Protein AF-A0A2S4W0L3-F1 (afdb_monomer)

Solvent-accessible surface area (backbone atoms only — not comparable to full-atom values): 19034 Å² total; per-residue (Å²): 141,72,76,74,59,60,61,56,53,56,55,50,54,53,52,52,62,54,47,52,56,51,57,53,54,73,64,66,71,76,69,66,56,55,66,46,53,49,51,29,51,21,37,49,50,40,30,48,54,24,48,53,51,47,56,56,59,64,67,70,58,83,78,66,63,96,75,71,64,98,77,70,50,72,67,56,58,48,50,54,50,51,49,49,56,47,44,74,38,68,30,81,93,43,48,65,62,42,55,62,58,35,55,31,58,52,48,36,71,72,34,73,70,62,74,75,62,46,64,62,56,52,42,54,28,60,58,35,27,44,51,28,30,30,71,63,55,69,48,86,76,53,72,69,55,54,52,53,50,52,51,48,40,51,53,52,41,54,59,51,49,54,62,50,59,76,71,53,93,86,60,72,81,72,68,65,68,84,60,47,68,63,40,52,51,29,48,52,51,22,28,44,21,51,12,42,47,48,16,48,53,44,31,71,64,43,57,62,59,52,56,53,52,52,55,54,56,55,61,75,67,56,76,93,78,81,81,86,82,79,88,67,78,68,68,75,67,68,75,68,78,65,72,75,54,65,38,39,54,49,36,41,55,28,51,51,50,37,53,50,29,55,47,44,31,62,70,36,68,66,50,30,53,49,36,73,76,62,38,80,67,36,45,43,66,45,58,96,81,50,68,98,40,72,65,33,68,59,6,69,55,47,51,51,31,52,52,52,23,51,50,54,53,52,50,53,53,46,28,73,75,67,28,63,62,54,52,48,53,55,52,55,62,72,72,108

Nearest PDB structures (foldseek):
  6i1r-assembly1_B  TM=6.990E-01  e=3.755E-05  Zea mays
  7sss-assembly1_H  TM=2.701E-01  e=4.999E+00  Homo sapiens

Organism: NCBI:txid27350

Structure (mmCIF, N/CA/C/O backbone):
data_AF-A0A2S4W0L3-F1
#
_entry.id   AF-A0A2S4W0L3-F1
#
loop_
_atom_site.group_PDB
_atom_site.id
_atom_site.type_symbol
_atom_site.label_atom_id
_atom_site.label_alt_id
_atom_site.label_comp_id
_atom_site.label_asym_id
_atom_site.label_entity_id
_atom_site.label_seq_id
_atom_site.pdbx_PDB_ins_code
_atom_site.Cartn_x
_atom_site.Cartn_y
_atom_site.Cartn_z
_atom_site.occupancy
_atom_site.B_iso_or_equiv
_atom_site.auth_seq_id
_atom_site.auth_comp_id
_atom_site.auth_asym_id
_atom_site.auth_atom_id
_atom_site.pdbx_PDB_model_num
ATOM 1 N N . MET A 1 1 ? 25.870 -32.673 -60.581 1.00 46.91 1 MET A N 1
ATOM 2 C CA . MET A 1 1 ? 25.324 -32.610 -59.203 1.00 46.91 1 MET A CA 1
ATOM 3 C C . MET A 1 1 ? 25.638 -31.296 -58.453 1.00 46.91 1 MET A C 1
ATOM 5 O O . MET A 1 1 ? 25.494 -31.266 -57.242 1.00 46.91 1 MET A O 1
ATOM 9 N N . MET A 1 2 ? 25.989 -30.183 -59.128 1.00 42.44 2 MET A N 1
ATOM 10 C CA . MET A 1 2 ? 26.340 -28.903 -58.462 1.00 42.44 2 MET A CA 1
ATOM 11 C C . MET A 1 2 ? 25.467 -27.693 -58.851 1.00 42.44 2 MET A C 1
ATOM 13 O O . MET A 1 2 ? 25.635 -26.625 -58.274 1.00 42.44 2 MET A O 1
ATOM 17 N N . SER A 1 3 ? 24.485 -27.829 -59.752 1.00 39.56 3 SER A N 1
ATOM 18 C CA . SER A 1 3 ? 23.589 -26.713 -60.124 1.00 39.56 3 SER A CA 1
ATOM 19 C C . SER A 1 3 ? 22.322 -26.602 -59.261 1.00 39.56 3 SER A C 1
ATOM 21 O O . SER A 1 3 ? 21.715 -25.538 -59.206 1.00 39.56 3 SER A O 1
ATOM 23 N N . SER A 1 4 ? 21.940 -27.655 -58.527 1.00 42.34 4 SER A N 1
ATOM 24 C CA . SER A 1 4 ? 20.695 -27.668 -57.734 1.00 42.34 4 SER A CA 1
ATOM 25 C C . SER A 1 4 ? 20.841 -27.115 -56.306 1.00 42.34 4 SER A C 1
ATOM 27 O O . SER A 1 4 ? 19.836 -26.892 -55.633 1.00 42.34 4 SER A O 1
ATOM 29 N N . ILE A 1 5 ? 22.070 -26.881 -55.828 1.00 43.69 5 ILE A N 1
ATOM 30 C CA . ILE A 1 5 ? 22.343 -26.408 -54.454 1.00 43.69 5 ILE A CA 1
ATOM 31 C C . ILE A 1 5 ? 22.365 -24.867 -54.390 1.00 43.69 5 ILE A C 1
ATOM 33 O O . ILE A 1 5 ? 21.916 -24.273 -53.410 1.00 43.69 5 ILE A O 1
ATOM 37 N N . SER A 1 6 ? 22.782 -24.204 -55.474 1.00 42.97 6 SER A N 1
ATOM 38 C CA . SER A 1 6 ? 22.846 -22.737 -55.574 1.00 42.97 6 SER A CA 1
ATOM 39 C C . SER A 1 6 ? 21.463 -22.065 -55.497 1.00 42.97 6 SER A C 1
ATOM 41 O O . SER A 1 6 ? 21.300 -21.034 -54.840 1.00 42.97 6 SER A O 1
ATOM 43 N N . HIS A 1 7 ? 20.436 -22.678 -56.095 1.00 42.06 7 HIS A N 1
ATOM 44 C CA . HIS A 1 7 ? 19.090 -22.097 -56.137 1.00 42.06 7 HIS A CA 1
ATOM 45 C C . HIS A 1 7 ? 18.346 -22.192 -54.793 1.00 42.06 7 HIS A C 1
ATOM 47 O O . HIS A 1 7 ? 17.565 -21.302 -54.452 1.00 42.06 7 HIS A O 1
ATOM 53 N N . ARG A 1 8 ? 18.629 -23.230 -53.991 1.00 44.66 8 ARG A N 1
ATOM 54 C CA . ARG A 1 8 ? 18.014 -23.423 -52.666 1.00 44.66 8 ARG A CA 1
ATOM 55 C C . ARG A 1 8 ? 18.597 -22.473 -51.612 1.00 44.66 8 ARG A C 1
ATOM 57 O O . ARG A 1 8 ? 17.859 -21.975 -50.769 1.00 44.66 8 ARG A O 1
ATOM 64 N N . SER A 1 9 ? 19.889 -22.149 -51.718 1.00 45.19 9 SER A N 1
ATOM 65 C CA . SER A 1 9 ? 20.563 -21.170 -50.851 1.00 45.19 9 SER A CA 1
ATOM 66 C C . SER A 1 9 ? 20.076 -19.731 -51.092 1.00 45.19 9 SER A C 1
ATOM 68 O O . SER A 1 9 ? 19.786 -19.015 -50.135 1.00 45.19 9 SER A O 1
ATOM 70 N N . ARG A 1 10 ? 19.881 -19.316 -52.355 1.00 44.00 10 ARG A N 1
ATOM 71 C CA . ARG A 1 10 ? 19.352 -17.972 -52.672 1.00 44.00 10 ARG A CA 1
ATOM 72 C C . ARG A 1 10 ? 17.903 -17.765 -52.216 1.00 44.00 10 ARG A C 1
ATOM 74 O O . ARG A 1 10 ? 17.573 -16.674 -51.761 1.00 44.00 10 ARG A O 1
ATOM 81 N N . SER A 1 11 ? 17.061 -18.800 -52.279 1.00 46.03 11 SER A N 1
ATOM 82 C CA . SER A 1 11 ? 15.675 -18.735 -51.785 1.00 46.03 11 SER A CA 1
ATOM 83 C C . SER A 1 11 ? 15.585 -18.664 -50.256 1.00 46.03 11 SER A C 1
ATOM 85 O O . SER A 1 11 ? 14.699 -17.989 -49.738 1.00 46.03 11 SER A O 1
ATOM 87 N N . SER A 1 12 ? 16.496 -19.331 -49.538 1.00 47.94 12 SER A N 1
ATOM 88 C CA . SER A 1 12 ? 16.574 -19.283 -48.069 1.00 47.94 12 SER A CA 1
ATOM 89 C C . SER A 1 12 ? 16.970 -17.890 -47.577 1.00 47.94 12 SER A C 1
ATOM 91 O O . SER A 1 12 ? 16.325 -17.333 -46.692 1.00 47.94 12 SER A O 1
ATOM 93 N N . ASN A 1 13 ? 17.966 -17.277 -48.222 1.00 44.91 13 ASN A N 1
ATOM 94 C CA . ASN A 1 13 ? 18.461 -15.953 -47.841 1.00 44.91 13 ASN A CA 1
ATOM 95 C C . ASN A 1 13 ? 17.449 -14.833 -48.157 1.00 44.91 13 ASN A C 1
ATOM 97 O O . ASN A 1 13 ? 17.392 -13.835 -47.442 1.00 44.91 13 ASN A O 1
ATOM 101 N N . ALA A 1 14 ? 16.616 -14.999 -49.192 1.00 48.09 14 ALA A N 1
ATOM 102 C CA . ALA A 1 14 ? 15.543 -14.055 -49.519 1.00 48.09 14 ALA A CA 1
ATOM 103 C C . ALA A 1 14 ? 14.371 -14.118 -48.517 1.00 48.09 14 ALA A C 1
ATOM 105 O O . ALA A 1 14 ? 13.829 -13.079 -48.143 1.00 48.09 14 ALA A O 1
ATOM 106 N N . LEU A 1 15 ? 14.017 -15.315 -48.029 1.00 48.66 15 LEU A N 1
ATOM 107 C CA . LEU A 1 15 ? 13.004 -15.497 -46.981 1.00 48.66 15 LEU A CA 1
ATOM 108 C C . LEU A 1 15 ? 13.498 -15.019 -45.605 1.00 48.66 15 LEU A C 1
ATOM 110 O O . LEU A 1 15 ? 12.735 -14.381 -44.881 1.00 48.66 15 LEU A O 1
ATOM 114 N N . GLU A 1 16 ? 14.776 -15.228 -45.266 1.00 49.41 16 GLU A N 1
ATOM 115 C CA . GLU A 1 16 ? 15.387 -14.658 -44.053 1.00 49.41 16 GLU A CA 1
ATOM 116 C C . GLU A 1 16 ? 15.507 -13.126 -44.113 1.00 49.41 16 GLU A C 1
ATOM 118 O O . GLU A 1 16 ? 15.295 -12.448 -43.104 1.00 49.41 16 GLU A O 1
ATOM 123 N N . SER A 1 17 ? 15.781 -12.559 -45.294 1.00 48.84 17 SER A N 1
ATOM 124 C CA . SER A 1 17 ? 15.832 -11.105 -45.507 1.00 48.84 17 SER A CA 1
ATOM 125 C C . SER A 1 17 ? 14.464 -10.429 -45.374 1.00 48.84 17 SER A C 1
ATOM 127 O O . SER A 1 17 ? 14.417 -9.242 -45.055 1.00 48.84 17 SER A O 1
ATOM 129 N N . LEU A 1 18 ? 13.362 -11.153 -45.602 1.00 48.50 18 LEU A N 1
ATOM 130 C CA . LEU A 1 18 ? 11.994 -10.646 -45.441 1.00 48.50 18 LEU A CA 1
ATOM 131 C C . LEU A 1 18 ? 11.445 -10.887 -44.021 1.00 48.50 18 LEU A C 1
ATOM 133 O O . LEU A 1 18 ? 10.637 -10.104 -43.525 1.00 48.50 18 LEU A O 1
ATOM 137 N N . HIS A 1 19 ? 11.930 -11.919 -43.322 1.00 46.50 19 HIS A N 1
ATOM 138 C CA . HIS A 1 19 ? 11.546 -12.201 -41.934 1.00 46.50 19 HIS A CA 1
ATOM 139 C C . HIS A 1 19 ? 12.166 -11.233 -40.920 1.00 46.50 19 HIS A C 1
ATOM 141 O O . HIS A 1 19 ? 11.531 -10.906 -39.917 1.00 46.50 19 HIS A O 1
ATOM 147 N N . ARG A 1 20 ? 13.385 -10.736 -41.174 1.00 46.53 20 ARG A N 1
ATOM 148 C CA . ARG A 1 20 ? 14.039 -9.753 -40.295 1.00 46.53 20 ARG A CA 1
ATOM 149 C C . ARG A 1 20 ? 13.253 -8.441 -40.163 1.00 46.53 20 ARG A C 1
ATOM 151 O O . ARG A 1 20 ? 13.009 -8.055 -39.024 1.00 46.53 20 ARG A O 1
ATOM 158 N N . PRO A 1 21 ? 12.774 -7.780 -41.235 1.00 45.94 21 PRO A N 1
ATOM 159 C CA . PRO A 1 21 ? 11.953 -6.587 -41.078 1.00 45.94 21 PRO A CA 1
ATOM 160 C C . PRO A 1 21 ? 10.588 -6.903 -40.463 1.00 45.94 21 PRO A C 1
ATOM 162 O O . PRO A 1 21 ? 10.126 -6.101 -39.672 1.00 45.94 21 PRO A O 1
ATOM 165 N N . ILE A 1 22 ? 9.966 -8.062 -40.713 1.00 44.59 22 ILE A N 1
ATOM 166 C CA . ILE A 1 22 ? 8.661 -8.397 -40.107 1.00 44.59 22 ILE A CA 1
ATOM 167 C C . ILE A 1 22 ? 8.784 -8.643 -38.597 1.00 44.59 22 ILE A C 1
ATOM 169 O O . ILE A 1 22 ? 7.979 -8.115 -37.837 1.00 44.59 22 ILE A O 1
ATOM 173 N N . ILE A 1 23 ? 9.816 -9.352 -38.131 1.00 45.81 23 ILE A N 1
ATOM 174 C CA . ILE A 1 23 ? 10.066 -9.538 -36.690 1.00 45.81 23 ILE A CA 1
ATOM 175 C C . ILE A 1 23 ? 10.496 -8.214 -36.033 1.00 45.81 23 ILE A C 1
ATOM 177 O O . ILE A 1 23 ? 10.089 -7.919 -34.909 1.00 45.81 23 ILE A O 1
ATOM 181 N N . THR A 1 24 ? 11.256 -7.366 -36.733 1.00 43.16 24 THR A N 1
ATOM 182 C CA . THR A 1 24 ? 11.634 -6.032 -36.240 1.00 43.16 24 THR A CA 1
ATOM 183 C C . THR A 1 24 ? 10.457 -5.042 -36.247 1.00 43.16 24 THR A C 1
ATOM 185 O O . THR A 1 24 ? 10.355 -4.228 -35.333 1.00 43.16 24 THR A O 1
ATOM 188 N N . ILE A 1 25 ? 9.518 -5.148 -37.193 1.00 42.12 25 ILE A N 1
ATOM 189 C CA . ILE A 1 25 ? 8.294 -4.329 -37.277 1.00 42.12 25 ILE A CA 1
ATOM 190 C C . ILE A 1 25 ? 7.236 -4.821 -36.276 1.00 42.12 25 ILE A C 1
ATOM 192 O O . ILE A 1 25 ? 6.596 -3.998 -35.626 1.00 42.12 25 ILE A O 1
ATOM 196 N N . MET A 1 26 ? 7.116 -6.132 -36.037 1.00 39.22 26 MET A N 1
ATOM 197 C CA . MET A 1 26 ? 6.275 -6.694 -34.963 1.00 39.22 26 MET A CA 1
ATOM 198 C C . MET A 1 26 ? 6.786 -6.308 -33.564 1.00 39.22 26 MET A C 1
ATOM 200 O O . MET A 1 26 ? 6.007 -6.207 -32.620 1.00 39.22 26 MET A O 1
ATOM 204 N N . ARG A 1 27 ? 8.086 -6.014 -33.426 1.00 44.78 27 ARG A N 1
ATOM 205 C CA . ARG A 1 27 ? 8.685 -5.457 -32.201 1.00 44.78 27 ARG A CA 1
ATOM 206 C C . ARG A 1 27 ? 8.472 -3.940 -32.051 1.00 44.78 27 ARG A C 1
ATOM 208 O O . ARG A 1 27 ? 8.779 -3.388 -30.998 1.00 44.78 27 ARG A O 1
ATOM 215 N N . SER A 1 28 ? 7.942 -3.257 -33.070 1.00 46.59 28 SER A N 1
ATOM 216 C CA . SER A 1 28 ? 8.042 -1.797 -33.212 1.00 46.59 28 SER A CA 1
ATOM 217 C C . SER A 1 28 ? 6.909 -0.967 -32.592 1.00 46.59 28 SER A C 1
ATOM 219 O O . SER A 1 28 ? 6.914 0.246 -32.798 1.00 46.59 28 SER A O 1
ATOM 221 N N . ARG A 1 29 ? 5.947 -1.516 -31.835 1.00 47.38 29 ARG A N 1
ATOM 222 C CA . ARG A 1 29 ? 4.970 -0.665 -31.109 1.00 47.38 29 ARG A CA 1
ATOM 223 C C . ARG A 1 29 ? 4.208 -1.384 -29.995 1.00 47.38 29 ARG A C 1
ATOM 225 O O . ARG A 1 29 ? 2.999 -1.232 -29.868 1.00 47.38 29 ARG A O 1
ATOM 232 N N . SER A 1 30 ? 4.895 -2.161 -29.160 1.00 57.53 30 SER A N 1
ATOM 233 C CA . SER A 1 30 ? 4.271 -2.525 -27.886 1.00 57.53 30 SER A CA 1
ATOM 234 C C . SER A 1 30 ? 4.236 -1.269 -27.014 1.00 57.53 30 SER A C 1
ATOM 236 O O . SER A 1 30 ? 5.274 -0.722 -26.638 1.00 57.53 30 SER A O 1
ATOM 238 N N . ILE A 1 31 ? 3.036 -0.729 -26.827 1.00 66.38 31 ILE A N 1
ATOM 239 C CA . ILE A 1 31 ? 2.795 0.475 -26.041 1.00 66.38 31 ILE A CA 1
ATOM 240 C C . ILE A 1 31 ? 2.902 0.059 -24.572 1.00 66.38 31 ILE A C 1
ATOM 242 O O . ILE A 1 31 ? 1.947 -0.453 -23.995 1.00 66.38 31 ILE A O 1
ATOM 246 N N . TYR A 1 32 ? 4.085 0.219 -23.983 1.00 78.50 32 TYR A N 1
ATOM 247 C CA . TYR A 1 32 ? 4.301 -0.084 -22.571 1.00 78.50 32 TYR A CA 1
ATOM 248 C C . TYR A 1 32 ? 3.927 1.119 -21.706 1.00 78.50 32 TYR A C 1
ATOM 250 O O . TYR A 1 32 ? 4.221 2.264 -22.052 1.00 78.50 32 TYR A O 1
ATOM 258 N N . TYR A 1 33 ? 3.274 0.854 -20.577 1.00 84.81 33 TYR A N 1
ATOM 259 C CA . TYR A 1 33 ? 3.006 1.873 -19.569 1.00 84.81 33 TYR A CA 1
ATOM 260 C C . TYR A 1 33 ? 4.220 2.050 -18.654 1.00 84.81 33 TYR A C 1
ATOM 262 O O . TYR A 1 33 ? 5.024 1.134 -18.467 1.00 84.81 33 TYR A O 1
ATOM 270 N N . ASN A 1 34 ? 4.343 3.229 -18.048 1.00 86.25 34 ASN A N 1
ATOM 271 C CA . ASN A 1 34 ? 5.383 3.483 -17.059 1.00 86.25 34 ASN A CA 1
ATOM 272 C C . ASN A 1 34 ? 4.935 2.980 -15.667 1.00 86.25 34 ASN A C 1
ATOM 274 O O . ASN A 1 34 ? 3.961 3.514 -15.121 1.00 86.25 34 ASN A O 1
ATOM 278 N N . PRO A 1 35 ? 5.632 2.010 -15.045 1.00 85.31 35 PRO A N 1
ATOM 279 C CA . PRO A 1 35 ? 5.240 1.468 -13.744 1.00 85.31 35 PRO A CA 1
ATOM 280 C C . PRO A 1 35 ? 5.217 2.521 -12.626 1.00 85.31 35 PRO A C 1
ATOM 282 O O . PRO A 1 35 ? 4.318 2.479 -11.789 1.00 85.31 35 PRO A O 1
ATOM 285 N N . ALA A 1 36 ? 6.114 3.515 -12.636 1.00 86.31 36 ALA A N 1
ATOM 286 C CA . ALA A 1 36 ? 6.142 4.568 -11.614 1.00 86.31 36 ALA A CA 1
ATOM 287 C C . ALA A 1 36 ? 4.861 5.424 -11.629 1.00 86.31 36 ALA A C 1
ATOM 289 O O . ALA A 1 36 ? 4.291 5.729 -10.580 1.00 86.31 36 ALA A O 1
ATOM 290 N N . THR A 1 37 ? 4.348 5.743 -12.824 1.00 89.12 37 THR A N 1
ATOM 291 C CA . THR A 1 37 ? 3.076 6.473 -12.980 1.00 89.12 37 THR A CA 1
ATOM 292 C C . THR A 1 37 ? 1.875 5.646 -12.512 1.00 89.12 37 THR A C 1
ATOM 294 O O . THR A 1 37 ? 0.965 6.185 -11.883 1.00 89.12 37 THR A O 1
ATOM 297 N N . ALA A 1 38 ? 1.892 4.326 -12.735 1.00 89.44 38 ALA A N 1
ATOM 298 C CA . ALA A 1 38 ? 0.842 3.421 -12.265 1.00 89.44 38 ALA A CA 1
ATOM 299 C C . ALA A 1 38 ? 0.832 3.285 -10.731 1.00 89.44 38 ALA A C 1
ATOM 301 O O . ALA A 1 38 ? -0.241 3.260 -10.125 1.00 89.44 38 ALA A O 1
ATOM 302 N N . ILE A 1 39 ? 2.007 3.257 -10.090 1.00 90.00 39 ILE A N 1
ATOM 303 C CA . ILE A 1 39 ? 2.134 3.252 -8.623 1.00 90.00 39 ILE A CA 1
ATOM 304 C C . ILE A 1 39 ? 1.544 4.539 -8.041 1.00 90.00 39 ILE A C 1
ATOM 306 O O . ILE A 1 39 ? 0.699 4.470 -7.149 1.00 90.00 39 ILE A O 1
ATOM 310 N N . PHE A 1 40 ? 1.909 5.702 -8.590 1.00 92.25 40 PHE A N 1
ATOM 311 C CA . PHE A 1 40 ? 1.342 6.984 -8.165 1.00 92.25 40 PHE A CA 1
ATOM 312 C C . PHE A 1 40 ? -0.189 7.003 -8.285 1.00 92.25 40 PHE A C 1
ATOM 314 O O . PHE A 1 40 ? -0.883 7.372 -7.338 1.00 92.25 40 PHE A O 1
ATOM 321 N N . LEU A 1 41 ? -0.735 6.551 -9.420 1.00 92.88 41 LEU A N 1
ATOM 322 C CA . LEU A 1 41 ? -2.184 6.482 -9.629 1.00 92.88 41 LEU A CA 1
ATOM 323 C C . LEU A 1 41 ? -2.872 5.501 -8.674 1.00 92.88 41 LEU A C 1
ATOM 325 O O . LEU A 1 41 ? -3.979 5.773 -8.219 1.00 92.88 41 LEU A O 1
ATOM 329 N N . THR A 1 42 ? -2.213 4.398 -8.318 1.00 92.62 42 THR A N 1
ATOM 330 C CA . THR A 1 42 ? -2.723 3.451 -7.317 1.00 92.62 42 THR A CA 1
ATOM 331 C C . THR A 1 42 ? -2.823 4.101 -5.936 1.00 92.62 42 THR A C 1
ATOM 333 O O . THR A 1 42 ? -3.837 3.941 -5.248 1.00 92.62 42 THR A O 1
ATOM 336 N N . GLU A 1 43 ? -1.793 4.837 -5.513 1.00 92.88 43 GLU A N 1
ATOM 337 C CA . GLU A 1 43 ? -1.805 5.576 -4.245 1.00 92.88 43 GLU A CA 1
ATOM 338 C C . GLU A 1 43 ? -2.860 6.677 -4.240 1.00 92.88 43 GLU A C 1
ATOM 340 O O . GLU A 1 43 ? -3.611 6.808 -3.271 1.00 92.88 43 GLU A O 1
ATOM 345 N N . LEU A 1 44 ? -2.983 7.405 -5.350 1.00 94.50 44 LEU A N 1
ATOM 346 C CA . LEU A 1 44 ? -3.989 8.447 -5.521 1.00 94.50 44 LEU A CA 1
ATOM 347 C C . LEU A 1 44 ? -5.401 7.868 -5.437 1.00 94.50 44 LEU A C 1
ATOM 349 O O . LEU A 1 44 ? -6.260 8.415 -4.746 1.00 94.50 44 LEU A O 1
ATOM 353 N N . LEU A 1 45 ? -5.631 6.728 -6.087 1.00 94.81 45 LEU A N 1
ATOM 354 C CA . LEU A 1 45 ? -6.917 6.053 -6.065 1.00 94.81 45 LEU A CA 1
ATOM 355 C C . LEU A 1 45 ? -7.251 5.543 -4.655 1.00 94.81 45 LEU A C 1
ATOM 357 O O . LEU A 1 45 ? -8.354 5.790 -4.173 1.00 94.81 45 LEU A O 1
ATOM 361 N N . LYS A 1 46 ? -6.296 4.939 -3.933 1.00 93.44 46 LYS A N 1
ATOM 362 C CA . LYS A 1 46 ? -6.486 4.537 -2.523 1.00 93.44 46 LYS A CA 1
ATOM 363 C C . LYS A 1 46 ? -6.815 5.723 -1.618 1.00 93.44 46 LYS A C 1
ATOM 365 O O . LYS A 1 46 ? -7.726 5.617 -0.791 1.00 93.44 46 LYS A O 1
ATOM 370 N N . ALA A 1 47 ? -6.111 6.842 -1.789 1.00 92.12 47 ALA A N 1
ATOM 371 C CA . ALA A 1 47 ? -6.370 8.076 -1.056 1.00 92.12 47 ALA A CA 1
ATOM 372 C C . ALA A 1 47 ? -7.781 8.600 -1.346 1.00 92.12 47 ALA A C 1
ATOM 374 O O . ALA A 1 47 ? -8.521 8.914 -0.415 1.00 92.12 47 ALA A O 1
ATOM 375 N N . SER A 1 48 ? -8.176 8.621 -2.623 1.00 92.88 48 SER A N 1
ATOM 376 C CA . SER A 1 48 ? -9.500 9.081 -3.047 1.00 92.88 48 SER A CA 1
ATOM 377 C C . SER A 1 48 ? -10.620 8.215 -2.470 1.00 92.88 48 SER A C 1
ATOM 379 O O . SER A 1 48 ? -11.533 8.758 -1.861 1.00 92.88 48 SER A O 1
ATOM 381 N N . ILE A 1 49 ? -10.507 6.882 -2.541 1.00 93.06 49 ILE A N 1
ATOM 382 C CA . ILE A 1 49 ? -11.501 5.952 -1.987 1.00 93.06 49 ILE A CA 1
ATOM 383 C C . ILE A 1 49 ? -11.600 6.128 -0.469 1.00 93.06 49 ILE A C 1
ATOM 385 O O . ILE A 1 49 ? -12.697 6.220 0.077 1.00 93.06 49 ILE A O 1
ATOM 389 N N . SER A 1 50 ? -10.460 6.238 0.218 1.00 91.06 50 SER A N 1
ATOM 390 C CA . SER A 1 50 ? -10.437 6.440 1.673 1.00 91.06 50 SER A CA 1
ATOM 391 C C . SER A 1 50 ? -11.084 7.763 2.067 1.00 91.06 50 SER A C 1
ATOM 393 O O . SER A 1 50 ? -11.866 7.818 3.012 1.00 91.06 50 SER A O 1
ATOM 395 N N . PHE A 1 51 ? -10.804 8.825 1.315 1.00 89.44 51 PHE A N 1
ATOM 396 C CA . PHE A 1 51 ? -11.412 10.128 1.531 1.00 89.44 51 PHE A CA 1
ATOM 397 C C . PHE A 1 51 ? -12.916 10.120 1.238 1.00 89.44 51 PHE A C 1
ATOM 399 O O . PHE A 1 51 ? -13.690 10.647 2.031 1.00 89.44 51 PHE A O 1
ATOM 406 N N . SER A 1 52 ? -13.360 9.467 0.161 1.00 88.69 52 SER A N 1
ATOM 407 C CA . SER A 1 52 ? -14.782 9.294 -0.146 1.00 88.69 52 SER A CA 1
ATOM 408 C C . SER A 1 52 ? -15.523 8.579 0.981 1.00 88.69 52 SER A C 1
ATOM 410 O O . SER A 1 52 ? -16.596 9.027 1.379 1.00 88.69 52 SER A O 1
ATOM 412 N N . ILE A 1 53 ? -14.941 7.520 1.551 1.00 88.12 53 ILE A N 1
ATOM 413 C CA . ILE A 1 53 ? -15.557 6.801 2.673 1.00 88.12 53 ILE A CA 1
ATOM 414 C C . ILE A 1 53 ? -15.620 7.685 3.925 1.00 88.12 53 ILE A C 1
ATOM 416 O O . ILE A 1 53 ? -16.644 7.689 4.605 1.00 88.12 53 ILE A O 1
ATOM 420 N N . LEU A 1 54 ? -14.593 8.498 4.196 1.00 83.31 54 LEU A N 1
ATOM 421 C CA . LEU A 1 54 ? -14.643 9.488 5.280 1.00 83.31 54 LEU A CA 1
ATOM 422 C C . LEU A 1 54 ? -15.766 10.506 5.089 1.00 83.31 54 LEU A C 1
ATOM 424 O O . LEU A 1 54 ? -16.464 10.832 6.048 1.00 83.31 54 LEU A O 1
ATOM 428 N N . LEU A 1 55 ? -15.965 10.994 3.862 1.00 81.75 55 LEU A N 1
ATOM 429 C CA . LEU A 1 55 ? -17.043 11.935 3.567 1.00 81.75 55 LEU A CA 1
ATOM 430 C C . LEU A 1 55 ? -18.417 11.304 3.792 1.00 81.75 55 LEU A C 1
ATOM 432 O O . LEU A 1 55 ? -19.279 11.950 4.388 1.00 81.75 55 LEU A O 1
ATOM 436 N N . ILE A 1 56 ? -18.601 10.046 3.385 1.00 83.88 56 ILE A N 1
ATOM 437 C CA . ILE A 1 56 ? -19.838 9.295 3.632 1.00 83.88 56 ILE A CA 1
ATOM 438 C C . ILE A 1 56 ? -20.056 9.122 5.142 1.00 83.88 56 ILE A C 1
ATOM 440 O O . ILE A 1 56 ? -21.115 9.479 5.645 1.00 83.88 56 ILE A O 1
ATOM 444 N N . GLN A 1 57 ? -19.037 8.690 5.890 1.00 81.19 57 GLN A N 1
ATOM 445 C CA . GLN A 1 57 ? -19.130 8.491 7.344 1.00 81.19 57 GLN A CA 1
ATOM 446 C C . GLN A 1 57 ? -19.376 9.792 8.119 1.00 81.19 57 GLN A C 1
ATOM 448 O O . GLN A 1 57 ? -20.068 9.793 9.133 1.00 81.19 57 GLN A O 1
ATOM 453 N N . SER A 1 58 ? -18.845 10.919 7.640 1.00 69.00 58 SER A N 1
ATOM 454 C CA . SER A 1 58 ? -19.109 12.233 8.237 1.00 69.00 58 SER A CA 1
ATOM 455 C C . SER A 1 58 ? -20.554 12.711 8.039 1.00 69.00 58 SER A C 1
ATOM 457 O O . SER A 1 58 ? -20.991 13.628 8.732 1.00 69.00 58 SER A O 1
ATOM 459 N N . SER A 1 59 ? -21.302 12.100 7.110 1.00 64.81 59 SER A N 1
ATOM 460 C CA . SER A 1 59 ? -22.712 12.413 6.866 1.00 64.81 59 SER A CA 1
ATOM 461 C C . SER A 1 59 ? -23.646 11.834 7.932 1.00 64.81 59 SER A C 1
ATOM 463 O O . SER A 1 59 ? -24.735 12.375 8.110 1.00 64.81 59 SER A O 1
ATOM 465 N N . ASP A 1 60 ? -23.224 10.785 8.642 1.00 53.53 60 ASP A N 1
ATOM 466 C CA . ASP A 1 60 ? -24.065 10.051 9.595 1.00 53.53 60 ASP A CA 1
ATOM 467 C C . ASP A 1 60 ? -23.982 10.582 11.032 1.00 53.53 60 ASP A C 1
ATOM 469 O O . ASP A 1 60 ? -24.693 10.081 11.902 1.00 53.53 60 ASP A O 1
ATOM 473 N N . HIS A 1 61 ? -23.146 11.590 11.329 1.00 48.12 61 HIS A N 1
ATOM 474 C CA . HIS A 1 61 ? -23.105 12.133 12.687 1.00 48.12 61 HIS A CA 1
ATOM 475 C C . HIS A 1 61 ? -24.348 13.011 12.952 1.00 48.12 61 HIS A C 1
ATOM 477 O O . HIS A 1 61 ? -24.451 14.091 12.366 1.00 48.12 61 HIS A O 1
ATOM 483 N N . PRO A 1 62 ? -25.284 12.617 13.845 1.00 45.25 62 PRO A N 1
ATOM 484 C CA . PRO A 1 62 ? -26.599 13.262 13.978 1.00 45.25 62 PRO A CA 1
ATOM 485 C C . PRO A 1 62 ? -26.579 14.655 14.625 1.00 45.25 62 PRO A C 1
ATOM 487 O O . PRO A 1 62 ? -27.634 15.221 14.898 1.00 45.25 62 PRO A O 1
ATOM 490 N N . GLN A 1 63 ? -25.407 15.240 14.886 1.00 44.47 63 GLN A N 1
ATOM 491 C CA . GLN A 1 63 ? -25.283 16.576 15.477 1.00 44.47 63 GLN A CA 1
ATOM 492 C C . GLN A 1 63 ? -25.379 17.699 14.434 1.00 44.47 63 GLN A C 1
ATOM 494 O O . GLN A 1 63 ? -24.701 18.722 14.528 1.00 44.47 63 GLN A O 1
ATOM 499 N N . SER A 1 64 ? -26.261 17.562 13.443 1.00 45.22 64 SER A N 1
ATOM 500 C CA . SER A 1 64 ? -26.804 18.755 12.801 1.00 45.22 64 SER A CA 1
ATOM 501 C C . SER A 1 64 ? -27.700 19.448 13.823 1.00 45.22 64 SER A C 1
ATOM 503 O O . SER A 1 64 ? -28.857 19.069 14.002 1.00 45.22 64 SER A O 1
ATOM 505 N N . SER A 1 65 ? -27.147 20.446 14.514 1.00 43.59 65 SER A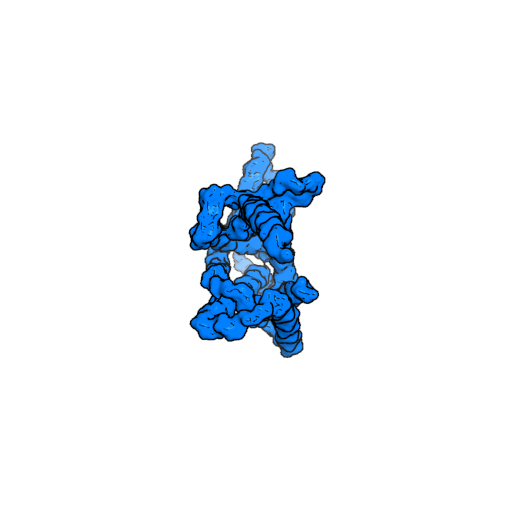 N 1
ATOM 506 C CA . SER A 1 65 ? -27.924 21.413 15.281 1.00 43.59 65 SER A CA 1
ATOM 507 C C . SER A 1 65 ? -29.153 21.841 14.458 1.00 43.59 65 SER A C 1
ATOM 509 O O . SER A 1 65 ? -28.982 22.212 13.292 1.00 43.59 65 SER A O 1
ATOM 511 N N . PRO A 1 66 ? -30.375 21.834 15.023 1.00 48.75 66 PRO A N 1
ATOM 512 C CA . PRO A 1 66 ? -31.610 22.204 14.315 1.00 48.75 66 PRO A CA 1
ATOM 513 C C . PRO A 1 66 ? -31.677 23.662 13.816 1.00 48.75 66 PRO A C 1
ATOM 515 O O . PRO A 1 66 ? -32.721 24.109 13.357 1.00 48.75 66 PRO A O 1
ATOM 518 N N . SER A 1 67 ? -30.594 24.431 13.926 1.00 47.06 67 SER A N 1
ATOM 519 C CA . SER A 1 67 ? -30.551 25.884 13.750 1.00 47.06 67 SER A CA 1
ATOM 520 C C . SER A 1 67 ? -29.727 26.357 12.546 1.00 47.06 67 SER A C 1
ATOM 522 O O . SER A 1 67 ? -29.479 27.554 12.413 1.00 47.06 67 SER A O 1
ATOM 524 N N . ALA A 1 68 ? -29.306 25.465 11.639 1.00 56.41 68 ALA A N 1
ATOM 525 C CA . ALA A 1 68 ? -28.637 25.898 10.412 1.00 56.41 68 ALA A CA 1
ATOM 526 C C . ALA A 1 68 ? -29.620 26.703 9.530 1.00 56.41 68 ALA A C 1
ATOM 528 O O . ALA A 1 68 ? -30.645 26.153 9.119 1.00 56.41 68 ALA A O 1
ATOM 529 N N . PRO A 1 69 ? -29.333 27.981 9.212 1.00 57.53 69 PRO A N 1
ATOM 530 C CA . PRO A 1 69 ? -30.269 28.847 8.509 1.00 57.53 69 PRO A CA 1
ATOM 531 C C . PRO A 1 69 ? -30.659 28.255 7.150 1.00 57.53 69 PRO A C 1
ATOM 533 O O . PRO A 1 69 ? -29.819 27.727 6.406 1.00 57.53 69 PRO A O 1
ATOM 536 N N . LEU A 1 70 ? -31.955 28.379 6.845 1.00 56.06 70 LEU A N 1
ATOM 537 C CA . LEU A 1 70 ? -32.699 27.773 5.731 1.00 56.06 70 LEU A CA 1
ATOM 538 C C . LEU A 1 70 ? -32.156 28.124 4.322 1.00 56.06 70 LEU A C 1
ATOM 540 O O . LEU A 1 70 ? -32.653 27.602 3.333 1.00 56.06 70 LEU A O 1
ATOM 544 N N . GLY A 1 71 ? -31.119 28.967 4.218 1.00 58.69 71 GLY A N 1
ATOM 545 C CA . GLY A 1 71 ? -30.499 29.418 2.963 1.00 58.69 71 GLY A CA 1
ATOM 546 C C . GLY A 1 71 ? -29.043 28.989 2.734 1.00 58.69 71 GLY A C 1
ATOM 547 O O . GLY A 1 71 ? -28.405 29.482 1.808 1.00 58.69 71 GLY A O 1
ATOM 548 N N . THR A 1 72 ? -28.467 28.108 3.560 1.00 60.34 72 THR A N 1
ATOM 549 C CA . THR A 1 72 ? -27.075 27.658 3.347 1.00 60.34 72 THR A CA 1
ATOM 550 C C . THR A 1 72 ? -26.965 26.765 2.110 1.00 60.34 72 THR A C 1
ATOM 552 O O . THR A 1 72 ? -27.460 25.638 2.101 1.00 60.34 72 THR A O 1
ATOM 555 N N . LEU A 1 73 ? -26.293 27.275 1.069 1.00 69.75 73 LEU A N 1
ATOM 556 C CA . LEU A 1 73 ? -26.083 26.587 -0.205 1.00 69.75 73 LEU A CA 1
ATOM 557 C C . LEU A 1 73 ? -25.498 25.175 0.010 1.00 69.75 73 LEU A C 1
ATOM 559 O O . LEU A 1 73 ? -24.599 25.003 0.843 1.00 69.75 73 LEU A O 1
ATOM 563 N N . PRO A 1 74 ? -25.930 24.166 -0.770 1.00 71.56 74 PRO A N 1
ATOM 564 C CA . PRO A 1 74 ? -25.426 22.794 -0.657 1.00 71.56 74 PRO A CA 1
ATOM 565 C C . PRO A 1 74 ? -23.896 22.716 -0.798 1.00 71.56 74 PRO A C 1
ATOM 567 O O . PRO A 1 74 ? -23.247 21.939 -0.097 1.00 71.56 74 PRO A O 1
ATOM 570 N N . LEU A 1 75 ? -23.303 23.593 -1.617 1.00 72.75 75 LEU A N 1
ATOM 571 C CA . LEU A 1 75 ? -21.852 23.717 -1.783 1.00 72.75 75 LEU A CA 1
ATOM 572 C C . LEU A 1 75 ? -21.134 24.197 -0.516 1.00 72.75 75 LEU A C 1
ATOM 574 O O . LEU A 1 75 ? -20.030 23.741 -0.227 1.00 72.75 75 LEU A O 1
ATOM 578 N N . GLN A 1 76 ? -21.754 25.080 0.269 1.00 74.69 76 GLN A N 1
ATOM 579 C CA . GLN A 1 76 ? -21.159 25.573 1.508 1.00 74.69 76 GLN A CA 1
ATOM 580 C C . GLN A 1 76 ? -21.136 24.469 2.566 1.00 74.69 76 GLN A C 1
ATOM 582 O O . GLN A 1 76 ? -20.095 24.243 3.174 1.00 74.69 76 GLN A O 1
ATOM 587 N N . ARG A 1 77 ? -22.232 23.708 2.704 1.00 67.62 77 ARG A N 1
ATOM 588 C CA . ARG A 1 77 ? -22.289 22.532 3.592 1.00 67.62 77 ARG A CA 1
ATOM 589 C C . ARG A 1 77 ? -21.273 21.466 3.184 1.00 67.62 77 ARG A C 1
ATOM 591 O O . ARG A 1 77 ? -20.592 20.910 4.041 1.00 67.62 77 ARG A O 1
ATOM 598 N N . PHE A 1 78 ? -21.133 21.211 1.883 1.00 72.50 78 PHE A N 1
ATOM 599 C CA . PHE A 1 78 ? -20.126 20.291 1.359 1.00 72.50 78 PHE A CA 1
ATOM 600 C C . PHE A 1 78 ? -18.695 20.772 1.642 1.00 72.50 78 PHE A C 1
ATOM 602 O O . PHE A 1 78 ? -17.877 19.994 2.120 1.00 72.50 78 PHE A O 1
ATOM 609 N N . SER A 1 79 ? -18.405 22.061 1.447 1.00 75.56 79 SER A N 1
ATOM 610 C CA . SER A 1 79 ? -17.097 22.658 1.749 1.00 75.56 79 SER A CA 1
ATOM 611 C C . SER A 1 79 ? -16.736 22.558 3.235 1.00 75.56 79 SER A C 1
ATOM 613 O O . SER A 1 79 ? -15.617 22.179 3.582 1.00 75.56 79 SER A O 1
ATOM 615 N N . THR A 1 80 ? -17.691 22.806 4.140 1.00 69.50 80 THR A N 1
ATOM 616 C CA . THR A 1 80 ? -17.454 22.643 5.582 1.00 69.50 80 THR A CA 1
ATOM 617 C C . THR A 1 80 ? -17.188 21.178 5.948 1.00 69.50 80 THR A C 1
ATOM 619 O O . THR A 1 80 ? -16.285 20.909 6.738 1.00 69.50 80 THR A O 1
ATOM 622 N N . ARG A 1 81 ? -17.899 20.224 5.327 1.00 69.69 81 ARG A N 1
ATOM 623 C CA . ARG A 1 81 ? -17.684 18.773 5.514 1.00 69.69 81 ARG A CA 1
ATOM 624 C C . ARG A 1 81 ? -16.334 18.299 4.984 1.00 69.69 81 ARG A C 1
ATOM 626 O O . ARG A 1 81 ? -15.636 17.555 5.674 1.00 69.69 81 ARG A O 1
ATOM 633 N N . LEU A 1 82 ? -15.951 18.759 3.793 1.00 75.88 82 LEU A N 1
ATOM 634 C CA . LEU A 1 82 ? -14.636 18.516 3.201 1.00 75.88 82 LEU A CA 1
ATOM 635 C C . LEU A 1 82 ? -13.536 19.016 4.129 1.00 75.88 82 LEU A C 1
ATOM 637 O O . LEU A 1 82 ? -12.628 18.266 4.476 1.00 75.88 82 LEU A O 1
ATOM 641 N N . ARG A 1 83 ? -13.649 20.274 4.568 1.00 74.62 83 ARG A N 1
ATOM 642 C CA . ARG A 1 83 ? -12.671 20.912 5.445 1.00 74.62 83 ARG A CA 1
ATOM 643 C C . ARG A 1 83 ? -12.573 20.184 6.782 1.00 74.62 83 ARG A C 1
ATOM 645 O O . ARG A 1 83 ? -11.467 19.907 7.224 1.00 74.62 83 ARG A O 1
ATOM 652 N N . HIS A 1 84 ? -13.696 19.821 7.395 1.00 72.25 84 HIS A N 1
ATOM 653 C CA . HIS A 1 84 ? -13.700 19.083 8.657 1.00 72.25 84 HIS A CA 1
ATOM 654 C C . HIS A 1 84 ? -13.066 17.690 8.514 1.00 72.25 84 HIS A C 1
ATOM 656 O O . HIS A 1 84 ? -12.181 17.339 9.289 1.00 72.25 84 HIS A O 1
ATOM 662 N N . SER A 1 85 ? -13.441 16.925 7.484 1.00 70.12 85 SER A N 1
ATOM 663 C CA . SER A 1 85 ? -12.887 15.586 7.228 1.00 70.12 85 SER A CA 1
ATOM 664 C C . SER A 1 85 ? -11.388 15.647 6.929 1.00 70.12 85 SER A C 1
ATOM 666 O O . SER A 1 85 ? -10.607 14.879 7.489 1.00 70.12 85 SER A O 1
ATOM 668 N N . PHE A 1 86 ? -10.966 16.622 6.124 1.00 75.75 86 PHE A N 1
ATOM 669 C CA . PHE A 1 86 ? -9.563 16.850 5.806 1.00 75.75 86 PHE A CA 1
ATOM 670 C C . PHE A 1 86 ? -8.757 17.284 7.036 1.00 75.75 86 PHE A C 1
ATOM 672 O O . PHE A 1 86 ? -7.730 16.679 7.312 1.00 75.75 86 PHE A O 1
ATOM 679 N N . LEU A 1 87 ? -9.223 18.259 7.829 1.00 71.69 87 LEU A N 1
ATOM 680 C CA . LEU A 1 87 ? -8.522 18.672 9.055 1.00 71.69 87 LEU A CA 1
ATOM 681 C C . LEU A 1 87 ? -8.519 17.583 10.133 1.00 71.69 87 LEU A C 1
ATOM 683 O O . LEU A 1 87 ? -7.558 17.490 10.890 1.00 71.69 87 LEU A O 1
ATOM 687 N N . SER A 1 88 ? -9.553 16.743 10.201 1.00 67.75 88 SER A N 1
ATOM 688 C CA . SER A 1 88 ? -9.585 15.619 11.145 1.00 67.75 88 SER A CA 1
ATOM 689 C C . SER A 1 88 ? -8.539 14.546 10.814 1.00 67.75 88 SER A C 1
ATOM 691 O O . SER A 1 88 ? -8.014 13.894 11.718 1.00 67.75 88 SER A O 1
ATOM 693 N N . ALA A 1 89 ? -8.202 14.392 9.528 1.00 69.69 89 ALA A N 1
ATOM 694 C CA . ALA A 1 89 ? -7.236 13.413 9.043 1.00 69.69 89 ALA A CA 1
ATOM 695 C C . ALA A 1 89 ? -5.817 13.988 8.866 1.00 69.69 89 ALA A C 1
ATOM 697 O O . ALA A 1 89 ? -4.854 13.286 9.134 1.00 69.69 89 ALA A O 1
ATOM 698 N N . LEU A 1 90 ? -5.655 15.240 8.443 1.00 75.06 90 LEU A N 1
ATOM 699 C CA . LEU A 1 90 ? -4.362 15.890 8.167 1.00 75.06 90 LEU A CA 1
ATOM 700 C C . LEU A 1 90 ? -4.030 17.033 9.137 1.00 75.06 90 LEU A C 1
ATOM 702 O O . LEU A 1 90 ? -3.183 17.878 8.852 1.00 75.06 90 LEU A O 1
ATOM 706 N N . GLY A 1 91 ? -4.711 17.096 10.277 1.00 71.44 91 GLY A N 1
ATOM 707 C CA . GLY A 1 91 ? -4.494 18.150 11.257 1.00 71.44 91 GLY A CA 1
ATOM 708 C C . GLY A 1 91 ? -3.049 18.203 11.780 1.00 71.44 91 GLY A C 1
ATOM 709 O O . GLY A 1 91 ? -2.320 17.208 11.729 1.00 71.44 91 GLY A O 1
ATOM 710 N N . PRO A 1 92 ? -2.635 19.347 12.355 1.00 69.00 92 PRO A N 1
ATOM 711 C CA . PRO A 1 92 ? -1.275 19.558 12.867 1.00 69.00 92 PRO A CA 1
ATOM 712 C C . PRO A 1 92 ? -0.842 18.498 13.895 1.00 69.00 92 PRO A C 1
ATOM 714 O O . PRO A 1 92 ? 0.327 18.127 13.956 1.00 69.00 92 PRO A O 1
ATOM 717 N N . ASN A 1 93 ? -1.796 17.925 14.631 1.00 66.62 93 ASN A N 1
ATOM 718 C CA . ASN A 1 93 ? -1.555 16.887 15.636 1.00 66.62 93 ASN A CA 1
ATOM 719 C C . ASN A 1 93 ? -1.070 15.548 15.041 1.00 66.62 93 ASN A C 1
ATOM 721 O O . ASN A 1 93 ? -0.577 14.693 15.775 1.00 66.62 93 ASN A O 1
ATOM 725 N N . HIS A 1 94 ? -1.211 15.336 13.727 1.00 69.00 94 HIS A N 1
ATOM 726 C CA . HIS A 1 94 ? -0.816 14.099 13.039 1.00 69.00 94 HIS A CA 1
ATOM 727 C C . HIS A 1 94 ? 0.451 14.245 12.196 1.00 69.00 94 HIS A C 1
ATOM 729 O O . HIS A 1 94 ? 0.923 13.256 11.642 1.00 69.00 94 HIS A O 1
ATOM 735 N N . VAL A 1 95 ? 1.036 15.442 12.120 1.00 70.75 95 VAL A N 1
ATOM 736 C CA . VAL A 1 95 ? 2.212 15.719 11.280 1.00 70.75 95 VAL A CA 1
ATOM 737 C C . VAL A 1 95 ? 3.414 14.874 11.699 1.00 70.75 95 VAL A C 1
ATOM 739 O O . VAL A 1 95 ? 4.051 14.262 10.846 1.00 70.75 95 VAL A O 1
ATOM 742 N N . HIS A 1 96 ? 3.674 14.747 13.003 1.00 71.19 96 HIS A N 1
ATOM 743 C CA . HIS A 1 96 ? 4.755 13.891 13.507 1.00 71.19 96 HIS A CA 1
ATOM 744 C C . HIS A 1 96 ? 4.584 12.427 13.081 1.00 71.19 96 HIS A C 1
ATOM 746 O O . HIS A 1 96 ? 5.531 11.803 12.617 1.00 71.19 96 HIS A O 1
ATOM 752 N N . GLN A 1 97 ? 3.354 11.911 13.134 1.00 70.31 97 GLN A N 1
ATOM 753 C CA . GLN A 1 97 ? 3.027 10.548 12.706 1.00 70.31 97 GLN A CA 1
ATOM 754 C C . GLN A 1 97 ? 3.263 10.344 11.203 1.00 70.31 97 GLN A C 1
ATOM 756 O O . GLN A 1 97 ? 3.790 9.316 10.791 1.00 70.31 97 GLN A O 1
ATOM 761 N N . ILE A 1 98 ? 2.912 11.334 10.382 1.00 71.19 98 ILE A N 1
ATOM 762 C CA . ILE A 1 98 ? 3.131 11.290 8.931 1.00 71.19 98 ILE A CA 1
ATOM 763 C C . ILE A 1 98 ? 4.632 11.312 8.601 1.00 71.19 98 ILE A C 1
ATOM 765 O O . ILE A 1 98 ? 5.082 10.566 7.733 1.00 71.19 98 ILE A O 1
ATOM 769 N N . ILE A 1 99 ? 5.413 12.132 9.308 1.00 73.50 99 ILE A N 1
ATOM 770 C CA . ILE A 1 99 ? 6.867 12.232 9.115 1.00 73.50 99 ILE A CA 1
ATOM 771 C C . ILE A 1 99 ? 7.566 10.931 9.526 1.00 73.50 99 ILE A C 1
ATOM 773 O O . ILE A 1 99 ? 8.435 10.449 8.802 1.00 73.50 99 ILE A O 1
ATOM 777 N N . GLU A 1 100 ? 7.161 10.315 10.636 1.00 69.75 100 GLU A N 1
ATOM 778 C CA . GLU A 1 100 ? 7.713 9.026 11.067 1.00 69.75 100 GLU A CA 1
ATOM 779 C C . GLU A 1 100 ? 7.469 7.909 10.037 1.00 69.75 100 GLU A C 1
ATOM 781 O O . GLU A 1 100 ? 8.338 7.062 9.830 1.00 69.75 100 GLU A O 1
ATOM 786 N N . MET A 1 101 ? 6.341 7.942 9.316 1.00 70.06 101 MET A N 1
ATOM 787 C CA . MET A 1 101 ? 6.031 6.993 8.236 1.00 70.06 101 MET A CA 1
ATOM 788 C C . MET A 1 101 ? 6.850 7.223 6.953 1.00 70.06 101 MET A C 1
ATOM 790 O O . MET A 1 101 ? 6.919 6.332 6.104 1.00 70.06 101 MET A O 1
ATOM 794 N N . PHE A 1 102 ? 7.505 8.379 6.806 1.00 71.31 102 PHE A N 1
ATOM 795 C CA . PHE A 1 102 ? 8.339 8.692 5.642 1.00 71.31 102 PHE A CA 1
ATOM 796 C C . PHE A 1 102 ? 9.672 7.929 5.659 1.00 71.31 102 PHE A C 1
ATOM 798 O O . PHE A 1 102 ? 10.149 7.491 4.613 1.00 71.31 102 PHE A O 1
ATOM 805 N N . ILE A 1 103 ? 10.252 7.720 6.848 1.00 72.19 103 ILE A N 1
ATOM 806 C CA . ILE A 1 103 ? 11.583 7.111 7.012 1.00 72.19 103 ILE A CA 1
ATOM 807 C C . ILE A 1 103 ? 11.625 5.679 6.444 1.00 72.19 103 ILE A C 1
ATOM 809 O O . ILE A 1 103 ? 12.495 5.399 5.614 1.00 72.19 103 ILE A O 1
ATOM 813 N N . PRO A 1 104 ? 10.693 4.768 6.795 1.00 66.25 104 PRO A N 1
ATOM 814 C CA . PRO A 1 104 ? 10.707 3.414 6.248 1.00 66.25 104 PRO A CA 1
ATOM 815 C C . PRO A 1 104 ? 10.386 3.367 4.749 1.00 66.25 104 PRO A C 1
ATOM 817 O O . PRO A 1 104 ? 10.941 2.544 4.024 1.00 66.25 104 PRO A O 1
ATOM 820 N N . ALA A 1 105 ? 9.502 4.248 4.272 1.00 66.19 105 ALA A N 1
ATOM 821 C CA . ALA A 1 105 ? 9.114 4.295 2.867 1.00 66.19 105 ALA A CA 1
ATOM 822 C C . ALA A 1 105 ? 10.283 4.741 1.971 1.00 66.19 105 ALA A C 1
ATOM 824 O O . ALA A 1 105 ? 10.528 4.134 0.930 1.00 66.19 105 ALA A O 1
ATOM 825 N N . LEU A 1 106 ? 11.059 5.734 2.415 1.00 67.62 106 LEU A N 1
ATOM 826 C CA . LEU A 1 106 ? 12.264 6.183 1.722 1.00 67.62 106 LEU A CA 1
ATOM 827 C C . LEU A 1 106 ? 13.350 5.095 1.717 1.00 67.62 106 LEU A C 1
ATOM 829 O O . LEU A 1 106 ? 13.919 4.793 0.668 1.00 67.62 106 LEU A O 1
ATOM 833 N N . LEU A 1 107 ? 13.597 4.458 2.868 1.00 65.25 107 LEU A N 1
ATOM 834 C CA . LEU A 1 107 ? 14.569 3.363 2.987 1.00 65.25 107 LEU A CA 1
ATOM 835 C C . LEU A 1 107 ? 14.252 2.191 2.049 1.00 65.25 107 LEU A C 1
ATOM 837 O O . LEU A 1 107 ? 15.169 1.625 1.459 1.00 65.25 107 LEU A O 1
ATOM 841 N N . TYR A 1 108 ? 12.970 1.854 1.876 1.00 66.38 108 TYR A N 1
ATOM 842 C CA . TYR A 1 108 ? 12.537 0.814 0.940 1.00 66.38 108 TYR A CA 1
ATOM 843 C C . TYR A 1 108 ? 12.914 1.148 -0.512 1.00 66.38 108 TYR A C 1
ATOM 845 O O . TYR A 1 108 ? 13.416 0.284 -1.224 1.00 66.38 108 TYR A O 1
ATOM 853 N N . THR A 1 109 ? 12.708 2.397 -0.942 1.00 64.81 109 THR A N 1
ATOM 854 C CA . THR A 1 109 ? 12.974 2.822 -2.330 1.00 64.81 109 THR A CA 1
ATOM 855 C C . THR A 1 109 ? 14.453 2.943 -2.681 1.00 64.81 109 THR A C 1
ATOM 857 O O . THR A 1 109 ? 14.817 2.786 -3.839 1.00 64.81 109 THR A O 1
ATOM 860 N N . LEU A 1 110 ? 15.316 3.195 -1.695 1.00 60.34 110 LEU A N 1
ATOM 861 C CA . LEU A 1 110 ? 16.761 3.339 -1.909 1.00 60.34 110 LEU A CA 1
ATOM 862 C C . LEU A 1 110 ? 17.493 1.991 -2.008 1.00 60.34 110 LEU A C 1
ATOM 864 O O . LEU A 1 110 ? 18.680 1.947 -2.332 1.00 60.34 110 LEU A O 1
ATOM 868 N N . ALA A 1 111 ? 16.802 0.889 -1.718 1.00 58.75 111 ALA A N 1
ATOM 869 C CA . ALA A 1 111 ? 17.344 -0.457 -1.778 1.00 58.75 111 ALA A CA 1
ATOM 870 C C . ALA A 1 111 ? 17.115 -1.087 -3.164 1.00 58.75 111 ALA A C 1
ATOM 872 O O . ALA A 1 111 ? 16.267 -1.959 -3.340 1.00 58.75 111 ALA A O 1
ATOM 873 N N . GLU A 1 112 ? 17.870 -0.627 -4.158 1.00 53.75 112 GLU A N 1
ATOM 874 C CA . GLU A 1 112 ? 17.891 -1.196 -5.511 1.00 53.75 112 GLU A CA 1
ATOM 875 C C . GLU A 1 112 ? 18.571 -2.578 -5.509 1.00 53.75 112 GLU A C 1
ATOM 877 O O . GLU A 1 112 ? 19.682 -2.727 -4.989 1.00 53.75 112 GLU A O 1
ATOM 882 N N . LEU A 1 113 ? 17.917 -3.601 -6.076 1.00 54.69 113 LEU A N 1
ATOM 883 C CA . LEU A 1 113 ? 18.453 -4.964 -6.149 1.00 54.69 113 LEU A CA 1
ATOM 884 C C . LEU A 1 113 ? 18.235 -5.661 -7.485 1.00 54.69 113 LEU A C 1
ATOM 886 O O . LEU A 1 113 ? 17.297 -5.376 -8.223 1.00 54.69 113 LEU A O 1
ATOM 890 N N . ASP A 1 114 ? 19.088 -6.663 -7.696 1.00 53.34 114 ASP A N 1
ATOM 891 C CA . ASP A 1 114 ? 19.033 -7.630 -8.784 1.00 53.34 114 ASP A CA 1
ATOM 892 C C . ASP A 1 114 ? 17.931 -8.692 -8.557 1.00 53.34 114 ASP A C 1
ATOM 894 O O . ASP A 1 114 ? 17.727 -9.188 -7.440 1.00 53.34 114 ASP A O 1
ATOM 898 N N . ILE A 1 115 ? 17.215 -9.042 -9.628 1.00 57.50 115 ILE A N 1
ATOM 899 C CA . ILE A 1 115 ? 15.906 -9.733 -9.618 1.00 57.50 115 ILE A CA 1
ATOM 900 C C . ILE A 1 115 ? 15.929 -11.146 -8.979 1.00 57.50 115 ILE A C 1
ATOM 902 O O . ILE A 1 115 ? 14.982 -11.477 -8.262 1.00 57.50 115 ILE A O 1
ATOM 906 N N . PRO A 1 116 ? 16.965 -11.995 -9.162 1.00 53.78 116 PRO A N 1
ATOM 907 C CA . PRO A 1 116 ? 16.959 -13.354 -8.599 1.00 53.78 116 PRO A CA 1
ATOM 908 C C . PRO A 1 116 ? 17.213 -13.399 -7.083 1.00 53.78 116 PRO A C 1
ATOM 910 O O . PRO A 1 116 ? 16.601 -14.190 -6.366 1.00 53.78 116 PRO A O 1
ATOM 913 N N . ILE A 1 117 ? 18.092 -12.526 -6.573 1.00 59.84 117 ILE A N 1
ATOM 914 C CA . ILE A 1 117 ? 18.433 -12.454 -5.138 1.00 59.84 117 ILE A CA 1
ATOM 915 C C . ILE A 1 117 ? 17.252 -11.888 -4.340 1.00 59.84 117 ILE A C 1
ATOM 917 O O . ILE A 1 117 ? 17.020 -12.301 -3.199 1.00 59.84 117 ILE A O 1
ATOM 921 N N . TYR A 1 118 ? 16.478 -10.994 -4.965 1.00 63.66 118 TYR A N 1
ATOM 922 C CA . TYR A 1 118 ? 15.271 -10.403 -4.400 1.00 63.66 118 TYR A CA 1
ATOM 923 C C . TYR A 1 118 ? 14.266 -11.453 -3.916 1.00 63.66 118 TYR A C 1
ATOM 925 O O . TYR A 1 118 ? 13.829 -11.359 -2.779 1.00 63.66 118 TYR A O 1
ATOM 933 N N . LEU A 1 119 ? 13.958 -12.478 -4.714 1.00 61.72 119 LEU A N 1
ATOM 934 C CA . LEU A 1 119 ? 12.893 -13.450 -4.417 1.00 61.72 119 LEU A CA 1
ATOM 935 C C . LEU A 1 119 ? 13.212 -14.369 -3.226 1.00 61.72 119 LEU A C 1
ATOM 937 O O . LEU A 1 119 ? 12.408 -14.544 -2.313 1.00 61.72 119 LEU A O 1
ATOM 941 N N . ILE A 1 120 ? 14.423 -14.927 -3.192 1.00 62.53 120 ILE A N 1
ATOM 942 C CA . ILE A 1 120 ? 14.826 -15.854 -2.122 1.00 62.53 120 ILE A CA 1
ATOM 943 C C . ILE A 1 120 ? 14.979 -15.096 -0.798 1.00 62.53 120 ILE A C 1
ATOM 945 O O . ILE A 1 120 ? 14.552 -15.554 0.262 1.00 62.53 120 ILE A O 1
ATOM 949 N N . THR A 1 121 ? 15.556 -13.899 -0.857 1.00 66.19 121 THR A N 1
ATOM 950 C CA . THR A 1 121 ? 15.898 -13.128 0.341 1.00 66.19 121 THR A CA 1
ATOM 951 C C . THR A 1 121 ? 14.732 -12.230 0.791 1.00 66.19 121 THR A C 1
ATOM 953 O O . THR A 1 121 ? 14.665 -11.857 1.963 1.00 66.19 121 THR A O 1
ATOM 956 N N . SER A 1 122 ? 13.725 -11.972 -0.062 1.00 66.69 122 SER A N 1
ATOM 957 C CA . SER A 1 122 ? 12.482 -11.292 0.338 1.00 66.69 122 SER A CA 1
ATOM 958 C C . SER A 1 122 ? 11.679 -12.072 1.373 1.00 66.69 122 SER A C 1
ATOM 960 O O . SER A 1 122 ? 10.860 -11.482 2.072 1.00 66.69 122 SER A O 1
ATOM 962 N N . GLN A 1 123 ? 11.945 -13.367 1.550 1.00 74.31 123 GLN A N 1
ATOM 963 C CA . GLN A 1 123 ? 11.272 -14.194 2.552 1.00 74.31 123 GLN A CA 1
ATOM 964 C C . GLN A 1 123 ? 11.679 -13.858 3.991 1.00 74.31 123 GLN A C 1
ATOM 966 O O . GLN A 1 123 ? 10.889 -14.067 4.915 1.00 74.31 123 GLN A O 1
ATOM 971 N N . ILE A 1 124 ? 12.835 -13.206 4.181 1.00 75.56 124 ILE A N 1
ATOM 972 C CA . ILE A 1 124 ? 13.237 -12.613 5.468 1.00 75.56 124 ILE A CA 1
ATOM 973 C C . ILE A 1 124 ? 12.174 -11.622 5.960 1.00 75.56 124 ILE A C 1
ATOM 975 O O . ILE A 1 124 ? 11.924 -11.529 7.160 1.00 75.56 124 ILE A O 1
ATOM 979 N N . LYS A 1 125 ? 11.441 -10.970 5.046 1.00 76.88 125 LYS A N 1
ATOM 980 C CA . LYS A 1 125 ? 10.337 -10.060 5.372 1.00 76.88 125 LYS A CA 1
ATOM 981 C C . LYS A 1 125 ? 9.275 -10.696 6.270 1.00 76.88 125 LYS A C 1
ATOM 983 O O . LYS A 1 125 ? 8.704 -9.985 7.096 1.00 76.88 125 LYS A O 1
ATOM 988 N N . ILE A 1 126 ? 9.004 -11.999 6.143 1.00 83.00 126 ILE A N 1
ATOM 989 C CA . ILE A 1 126 ? 8.022 -12.706 6.986 1.00 83.00 126 ILE A CA 1
ATOM 990 C C . ILE A 1 126 ? 8.476 -12.673 8.449 1.00 83.00 126 ILE A C 1
ATOM 992 O O . ILE A 1 126 ? 7.716 -12.255 9.326 1.00 83.00 126 ILE A O 1
ATOM 996 N N . LEU A 1 127 ? 9.734 -13.049 8.689 1.00 83.69 127 LEU A N 1
ATOM 997 C CA . LEU A 1 127 ? 10.353 -13.077 10.014 1.00 83.69 127 LEU A CA 1
ATOM 998 C C . LEU A 1 127 ? 10.515 -11.670 10.574 1.00 83.69 127 LEU A C 1
ATOM 1000 O O . LEU A 1 127 ? 10.115 -11.387 11.699 1.00 83.69 127 LEU A O 1
ATOM 1004 N N . THR A 1 128 ? 11.027 -10.762 9.755 1.00 82.44 128 THR A N 1
ATOM 1005 C CA . THR A 1 128 ? 11.220 -9.364 10.107 1.00 82.44 128 THR A CA 1
ATOM 1006 C C . THR A 1 128 ? 9.915 -8.681 10.489 1.00 82.44 128 THR A C 1
ATOM 1008 O O . THR A 1 128 ? 9.870 -7.994 11.501 1.00 82.44 128 THR A O 1
ATOM 1011 N N . THR A 1 129 ? 8.825 -8.917 9.758 1.00 83.44 129 THR A N 1
ATOM 1012 C CA . THR A 1 129 ? 7.510 -8.370 10.125 1.00 83.44 129 THR A CA 1
ATOM 1013 C C . THR A 1 129 ? 7.024 -8.928 11.461 1.00 83.44 129 THR A C 1
ATOM 1015 O O . THR A 1 129 ? 6.446 -8.185 12.248 1.00 83.44 129 THR A O 1
ATOM 1018 N N . ALA A 1 130 ? 7.253 -10.212 11.747 1.00 83.25 130 ALA A N 1
ATOM 1019 C CA . ALA A 1 130 ? 6.866 -10.792 13.030 1.00 83.25 130 ALA A CA 1
ATOM 1020 C C . ALA A 1 130 ? 7.695 -10.227 14.188 1.00 83.25 130 ALA A C 1
ATOM 1022 O O . ALA A 1 130 ? 7.122 -9.861 15.209 1.00 83.25 130 ALA A O 1
ATOM 1023 N N . ILE A 1 131 ? 9.011 -10.074 14.008 1.00 84.56 131 ILE A N 1
ATOM 1024 C CA . ILE A 1 131 ? 9.892 -9.428 14.989 1.00 84.56 131 ILE A CA 1
ATOM 1025 C C . ILE A 1 131 ? 9.456 -7.976 15.205 1.00 84.56 131 ILE A C 1
ATOM 1027 O O . ILE A 1 131 ? 9.257 -7.563 16.343 1.00 84.56 131 ILE A O 1
ATOM 1031 N N . SER A 1 132 ? 9.225 -7.213 14.134 1.00 80.00 132 SER A N 1
ATOM 1032 C CA . SER A 1 132 ? 8.718 -5.843 14.231 1.00 80.00 132 SER A CA 1
ATOM 1033 C C . SER A 1 132 ? 7.350 -5.791 14.913 1.00 80.00 132 SER A C 1
ATOM 1035 O O . SER A 1 132 ? 7.115 -4.892 15.709 1.00 80.00 132 SER A O 1
ATOM 1037 N N . SER A 1 133 ? 6.459 -6.755 14.669 1.00 81.00 133 SER A N 1
ATOM 1038 C CA . SER A 1 133 ? 5.163 -6.843 15.352 1.00 81.00 133 SER A CA 1
ATOM 1039 C C . SER A 1 133 ? 5.325 -7.146 16.848 1.00 81.00 133 SER A C 1
ATOM 1041 O O . SER A 1 133 ? 4.660 -6.517 17.663 1.00 81.00 133 SER A O 1
ATOM 1043 N N . VAL A 1 134 ? 6.243 -8.033 17.238 1.00 83.50 134 VAL A N 1
ATOM 1044 C CA . VAL A 1 134 ? 6.549 -8.325 18.652 1.00 83.50 134 VAL A CA 1
ATOM 1045 C C . VAL A 1 134 ? 7.133 -7.102 19.355 1.00 83.50 134 VAL A C 1
ATOM 1047 O O . VAL A 1 134 ? 6.658 -6.738 20.424 1.00 83.50 134 VAL A O 1
ATOM 1050 N N . VAL A 1 135 ? 8.114 -6.436 18.740 1.00 82.62 135 VAL A N 1
ATOM 1051 C CA . VAL A 1 135 ? 8.811 -5.282 19.332 1.00 82.62 135 VAL A CA 1
ATOM 1052 C C . VAL A 1 135 ? 7.914 -4.043 19.387 1.00 82.62 135 VAL A C 1
ATOM 1054 O O . VAL A 1 135 ? 7.857 -3.375 20.411 1.00 82.62 135 VAL A O 1
ATOM 1057 N N . ILE A 1 136 ? 7.203 -3.723 18.301 1.00 77.44 136 ILE A N 1
ATOM 1058 C CA . ILE A 1 136 ? 6.432 -2.474 18.185 1.00 77.44 136 ILE A CA 1
ATOM 1059 C C . ILE A 1 136 ? 5.013 -2.633 18.732 1.00 77.44 136 ILE A C 1
ATOM 1061 O O . ILE A 1 136 ? 4.491 -1.700 19.336 1.00 77.44 136 ILE A O 1
ATOM 1065 N N . CYS A 1 137 ? 4.356 -3.775 18.523 1.00 76.12 137 CYS A N 1
ATOM 1066 C CA . CYS A 1 137 ? 3.006 -4.008 19.052 1.00 76.12 137 CYS A CA 1
ATOM 1067 C C . CYS A 1 137 ? 3.012 -4.729 20.409 1.00 76.12 137 CYS A C 1
ATOM 1069 O O . CYS A 1 137 ? 1.931 -5.081 20.878 1.00 76.12 137 CYS A O 1
ATOM 1071 N N . GLU A 1 138 ? 4.191 -4.964 21.003 1.00 76.06 138 GLU A N 1
ATOM 1072 C CA . GLU A 1 138 ? 4.382 -5.580 22.330 1.00 76.06 138 GLU A CA 1
ATOM 1073 C C . GLU A 1 138 ? 3.649 -6.929 22.474 1.00 76.06 138 GLU A C 1
ATOM 1075 O O . GLU A 1 138 ? 3.120 -7.293 23.522 1.00 76.06 138 GLU A O 1
ATOM 1080 N N . ARG A 1 139 ? 3.585 -7.693 21.375 1.00 71.56 139 ARG A N 1
ATOM 1081 C CA . ARG A 1 139 ? 2.893 -8.986 21.326 1.00 71.56 139 ARG A CA 1
ATOM 1082 C C . ARG A 1 139 ? 3.804 -10.112 21.799 1.00 71.56 139 ARG A C 1
ATOM 1084 O O . ARG A 1 139 ? 4.932 -10.234 21.340 1.00 71.56 139 ARG A O 1
ATOM 1091 N N . ILE A 1 140 ? 3.269 -11.012 22.620 1.00 77.62 140 ILE A N 1
ATOM 1092 C CA . ILE A 1 140 ? 3.966 -12.233 23.038 1.00 77.62 140 ILE A CA 1
ATOM 1093 C C . ILE A 1 140 ? 3.546 -13.373 22.106 1.00 77.62 140 ILE A C 1
ATOM 1095 O O . ILE A 1 140 ? 2.396 -13.813 22.128 1.00 77.62 140 ILE A O 1
ATOM 1099 N N . LEU A 1 141 ? 4.475 -13.853 21.280 1.00 78.69 141 LEU A N 1
ATOM 1100 C CA . LEU A 1 141 ? 4.265 -15.033 20.440 1.00 78.69 141 LEU A CA 1
ATOM 1101 C C . LEU A 1 141 ? 4.726 -16.291 21.182 1.00 78.69 141 LEU A C 1
ATOM 1103 O O . LEU A 1 141 ? 5.853 -16.357 21.673 1.00 78.69 141 LEU A O 1
ATOM 1107 N N . LYS A 1 142 ? 3.859 -17.306 21.240 1.00 87.69 142 LYS A N 1
ATOM 1108 C CA . LYS A 1 142 ? 4.191 -18.615 21.825 1.00 87.69 142 LYS A CA 1
ATOM 1109 C C . LYS A 1 142 ? 5.227 -19.335 20.956 1.00 87.69 142 LYS A C 1
ATOM 1111 O O . LYS A 1 142 ? 5.234 -19.164 19.738 1.00 87.69 142 LYS A O 1
ATOM 1116 N N . SER A 1 143 ? 6.031 -20.227 21.539 1.00 86.62 143 SER A N 1
ATOM 1117 C CA . SER A 1 143 ? 7.062 -20.988 20.804 1.00 86.62 143 SER A CA 1
ATOM 1118 C C . SER A 1 143 ? 6.506 -21.758 19.598 1.00 86.62 143 SER A C 1
ATOM 1120 O O . SER A 1 143 ? 7.145 -21.821 18.554 1.00 86.62 143 SER A O 1
ATOM 1122 N N . GLN A 1 144 ? 5.270 -22.257 19.696 1.00 86.31 144 GLN A N 1
ATOM 1123 C CA . GLN A 1 144 ? 4.567 -22.915 18.586 1.00 86.31 144 GLN A CA 1
ATOM 1124 C C . GLN A 1 144 ? 4.296 -21.967 17.403 1.00 86.31 144 GLN A C 1
ATOM 1126 O O . GLN A 1 144 ? 4.428 -22.354 16.245 1.00 86.31 144 GLN A O 1
ATOM 1131 N N . GLN A 1 145 ? 3.973 -20.699 17.676 1.00 84.25 145 GLN A N 1
ATOM 1132 C CA . GLN A 1 145 ? 3.740 -19.694 16.634 1.00 84.25 145 GLN A CA 1
ATOM 1133 C C . GLN A 1 145 ? 5.049 -19.326 15.928 1.00 84.25 145 GLN A C 1
ATOM 1135 O O . GLN A 1 145 ? 5.064 -19.194 14.706 1.00 84.25 145 GLN A O 1
ATOM 1140 N N . TRP A 1 146 ? 6.160 -19.249 16.665 1.00 87.00 146 TRP A N 1
ATOM 1141 C CA . TRP A 1 146 ? 7.489 -19.053 16.077 1.00 87.00 146 TRP A CA 1
ATOM 1142 C C . TRP A 1 146 ? 7.900 -20.199 15.156 1.00 87.00 146 TRP A C 1
ATOM 1144 O O . TRP A 1 146 ? 8.374 -19.945 14.050 1.00 87.00 146 TRP A O 1
ATOM 1154 N N . ILE A 1 147 ? 7.674 -21.448 15.573 1.00 88.06 147 ILE A N 1
ATOM 1155 C CA . ILE A 1 147 ? 7.963 -22.623 14.740 1.00 88.06 147 ILE A CA 1
ATOM 1156 C C . ILE A 1 147 ? 7.113 -22.587 13.465 1.00 88.06 147 ILE A C 1
ATOM 1158 O O . ILE A 1 147 ? 7.651 -22.759 12.373 1.00 88.06 147 ILE A O 1
ATOM 1162 N N . SER A 1 148 ? 5.816 -22.278 13.577 1.00 88.75 148 SER A N 1
ATOM 1163 C CA . SER A 1 148 ? 4.937 -22.157 12.404 1.00 88.75 148 SER A CA 1
ATOM 1164 C C . SER A 1 148 ? 5.395 -21.065 11.431 1.00 88.75 148 SER A C 1
ATOM 1166 O O . SER A 1 148 ? 5.297 -21.235 10.219 1.00 88.75 148 SER A O 1
ATOM 1168 N N . LEU A 1 149 ? 5.953 -19.967 11.946 1.00 85.62 149 LEU A N 1
ATOM 1169 C CA . LEU A 1 149 ? 6.446 -18.860 11.136 1.00 85.62 149 LEU A CA 1
ATOM 1170 C C . LEU A 1 149 ? 7.725 -19.231 10.373 1.00 85.62 149 LEU A C 1
ATOM 1172 O O . LEU A 1 149 ? 7.858 -18.897 9.198 1.00 85.62 149 LEU A O 1
ATOM 1176 N N . TRP A 1 150 ? 8.645 -19.947 11.023 1.00 87.00 150 TRP A N 1
ATOM 1177 C CA . TRP A 1 150 ? 9.839 -20.487 10.370 1.00 87.00 150 TRP A CA 1
ATOM 1178 C C . TRP A 1 150 ? 9.486 -21.536 9.319 1.00 87.00 150 TRP A C 1
ATOM 1180 O O . TRP A 1 150 ? 10.013 -21.489 8.210 1.00 87.00 150 TRP A O 1
ATOM 1190 N N . MET A 1 151 ? 8.553 -22.436 9.637 1.00 88.88 151 MET A N 1
ATOM 1191 C CA . MET A 1 151 ? 8.051 -23.432 8.692 1.00 88.88 151 MET A CA 1
ATOM 1192 C C . MET A 1 151 ? 7.414 -22.769 7.465 1.00 88.88 151 MET A C 1
ATOM 1194 O O . MET A 1 151 ? 7.693 -23.172 6.339 1.00 88.88 151 MET A O 1
ATOM 1198 N N . LEU A 1 152 ? 6.625 -21.709 7.667 1.00 87.31 152 LEU A N 1
ATOM 1199 C CA . LEU A 1 152 ? 6.041 -20.923 6.582 1.00 87.31 152 LEU A CA 1
ATOM 1200 C C . LEU A 1 152 ? 7.118 -20.254 5.719 1.00 87.31 152 LEU A C 1
ATOM 1202 O O . LEU A 1 152 ? 7.070 -20.348 4.496 1.00 87.31 152 LEU A O 1
ATOM 1206 N N . ALA A 1 153 ? 8.098 -19.596 6.344 1.00 84.56 153 ALA A N 1
ATOM 1207 C CA . ALA A 1 153 ? 9.183 -18.938 5.624 1.00 84.56 153 ALA A CA 1
ATOM 1208 C C . ALA A 1 153 ? 9.964 -19.938 4.756 1.00 84.56 153 ALA A C 1
ATOM 1210 O O . ALA A 1 153 ? 10.197 -19.665 3.579 1.00 84.56 153 ALA A O 1
ATOM 1211 N N . LEU A 1 154 ? 10.293 -21.113 5.303 1.00 86.69 154 LEU A N 1
ATOM 1212 C CA . LEU A 1 154 ? 10.958 -22.193 4.572 1.00 86.69 154 LEU A CA 1
ATOM 1213 C C . LEU A 1 154 ? 10.099 -22.732 3.423 1.00 86.69 154 LEU A C 1
ATOM 1215 O O . LEU A 1 154 ? 10.606 -22.875 2.314 1.00 86.69 154 LEU A O 1
ATOM 1219 N N . GLY A 1 155 ? 8.806 -22.976 3.658 1.00 86.06 155 GLY A N 1
ATOM 1220 C CA . GLY A 1 155 ? 7.887 -23.455 2.624 1.00 86.06 155 GLY A CA 1
ATOM 1221 C C . GLY A 1 155 ? 7.835 -22.520 1.416 1.00 86.06 155 GLY A C 1
ATOM 1222 O O . GLY A 1 155 ? 7.955 -22.966 0.278 1.00 86.06 155 GLY A O 1
ATOM 1223 N N . VAL A 1 156 ? 7.756 -21.208 1.654 1.00 82.88 156 VAL A N 1
ATOM 1224 C CA . VAL A 1 156 ? 7.727 -20.240 0.552 1.00 82.88 156 VAL A CA 1
ATOM 1225 C C . VAL A 1 156 ? 9.088 -20.118 -0.147 1.00 82.88 156 VAL A C 1
ATOM 1227 O O . VAL A 1 156 ? 9.121 -19.971 -1.367 1.00 82.88 156 VAL A O 1
ATOM 1230 N N . VAL A 1 157 ? 10.211 -20.210 0.580 1.00 82.62 157 VAL A N 1
ATOM 1231 C CA . VAL A 1 157 ? 11.548 -20.253 -0.046 1.00 82.62 157 VAL A CA 1
ATOM 1232 C C . VAL A 1 157 ? 11.659 -21.442 -1.000 1.00 82.62 157 VAL A C 1
ATOM 1234 O O . VAL A 1 157 ? 12.150 -21.267 -2.110 1.00 82.62 157 VAL A O 1
ATOM 1237 N N . ILE A 1 158 ? 11.174 -22.623 -0.602 1.00 84.06 158 ILE A N 1
ATOM 1238 C CA . ILE A 1 158 ? 11.222 -23.837 -1.431 1.00 84.06 158 ILE A CA 1
ATOM 1239 C C . ILE A 1 158 ? 10.420 -23.648 -2.726 1.00 84.06 158 ILE A C 1
ATOM 1241 O O . ILE A 1 158 ? 10.971 -23.842 -3.809 1.00 84.06 158 ILE A O 1
ATOM 1245 N N . VAL A 1 159 ? 9.160 -23.205 -2.627 1.00 83.44 159 VAL A N 1
ATOM 1246 C CA . VAL A 1 159 ? 8.284 -22.988 -3.798 1.00 83.44 159 VAL A CA 1
ATOM 1247 C C . VAL A 1 159 ? 8.881 -21.953 -4.756 1.00 83.44 159 VAL A C 1
ATOM 1249 O O . VAL A 1 159 ? 8.891 -22.141 -5.973 1.00 83.44 159 VAL A O 1
ATOM 1252 N N . GLN A 1 160 ? 9.439 -20.863 -4.224 1.00 76.75 160 GLN A N 1
ATOM 1253 C CA . GLN A 1 160 ? 10.054 -19.836 -5.064 1.00 76.75 160 GLN A CA 1
ATOM 1254 C C . GLN A 1 160 ? 11.384 -20.291 -5.675 1.00 76.75 160 GLN A C 1
ATOM 1256 O O . GLN A 1 160 ? 11.679 -19.925 -6.813 1.00 76.75 160 GLN A O 1
ATOM 1261 N N . PHE A 1 161 ? 12.172 -21.106 -4.973 1.00 75.62 161 PHE 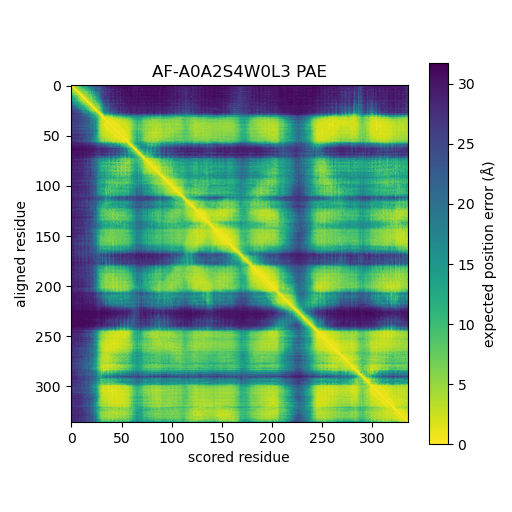A N 1
ATOM 1262 C CA . PHE A 1 161 ? 13.435 -21.625 -5.495 1.00 75.62 161 PHE A CA 1
ATOM 1263 C C . PHE A 1 161 ? 13.221 -22.487 -6.746 1.00 75.62 161 PHE A C 1
ATOM 1265 O O . PHE A 1 161 ? 13.948 -22.329 -7.727 1.00 75.62 161 PHE A O 1
ATOM 1272 N N . GLU A 1 162 ? 12.180 -23.323 -6.757 1.00 73.12 162 GLU A N 1
ATOM 1273 C CA . GLU A 1 162 ? 11.804 -24.112 -7.935 1.00 73.12 162 GLU A CA 1
ATOM 1274 C C . GLU A 1 162 ? 11.428 -23.216 -9.125 1.00 73.12 162 GLU A C 1
ATOM 1276 O O . GLU A 1 162 ? 11.893 -23.432 -10.246 1.00 73.12 162 GLU A O 1
ATOM 1281 N N . SER A 1 163 ? 10.668 -22.143 -8.875 1.00 69.31 163 SER A N 1
ATOM 1282 C CA . SER A 1 163 ? 10.264 -21.194 -9.923 1.00 69.31 163 SER A CA 1
ATOM 1283 C C . SER A 1 163 ? 11.450 -20.483 -10.594 1.00 69.31 163 SER A C 1
ATOM 1285 O O . SER A 1 163 ? 11.398 -20.172 -11.786 1.00 69.31 163 SER A O 1
ATOM 1287 N N . ILE A 1 164 ? 12.535 -20.252 -9.847 1.00 65.25 164 ILE A N 1
ATOM 1288 C CA . ILE A 1 164 ? 13.761 -19.617 -10.347 1.00 65.25 164 ILE A CA 1
ATOM 1289 C C . ILE A 1 164 ? 14.623 -20.646 -11.087 1.00 65.25 164 ILE A C 1
ATOM 1291 O O . ILE A 1 164 ? 15.111 -20.359 -12.180 1.00 65.25 164 ILE A O 1
ATOM 1295 N N . ALA A 1 165 ? 14.760 -21.858 -10.539 1.00 64.62 165 ALA A N 1
ATOM 1296 C CA . ALA A 1 165 ? 15.534 -22.943 -11.144 1.00 64.62 165 ALA A CA 1
ATOM 1297 C C . ALA A 1 165 ? 14.998 -23.353 -12.529 1.00 64.62 165 ALA A C 1
ATOM 1299 O O . ALA A 1 165 ? 15.778 -23.649 -13.431 1.00 64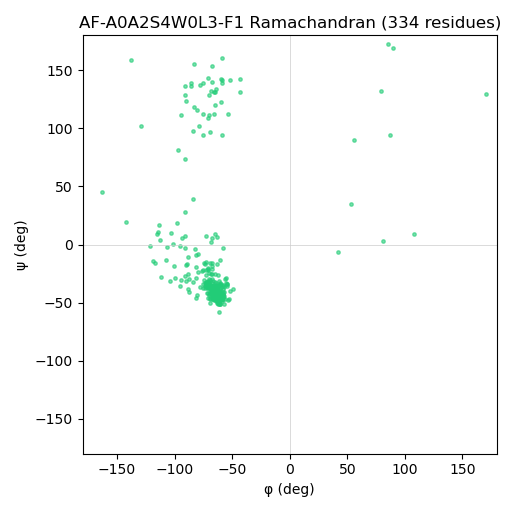.62 165 ALA A O 1
ATOM 1300 N N . MET A 1 166 ? 13.678 -23.298 -12.729 1.00 60.09 166 MET A N 1
ATOM 1301 C CA . MET A 1 166 ? 13.035 -23.550 -14.026 1.00 60.09 166 MET A CA 1
ATOM 1302 C C . MET A 1 166 ? 13.345 -22.469 -15.081 1.00 60.09 166 MET A C 1
ATOM 1304 O O . MET A 1 166 ? 13.192 -22.714 -16.277 1.00 60.09 166 MET A O 1
ATOM 1308 N N . LYS A 1 167 ? 13.755 -21.263 -14.660 1.00 58.16 167 LYS A N 1
ATOM 1309 C CA . LYS A 1 167 ? 13.875 -20.075 -15.522 1.00 58.16 167 LYS A CA 1
ATOM 1310 C C . LYS A 1 167 ? 15.308 -19.776 -15.979 1.00 58.16 167 LYS A C 1
ATOM 1312 O O . LYS A 1 167 ? 15.480 -19.074 -16.972 1.00 58.16 167 LYS A O 1
ATOM 1317 N N . GLU A 1 168 ? 16.323 -20.323 -15.310 1.00 53.62 168 GLU A N 1
ATOM 1318 C CA . GLU A 1 168 ? 17.740 -20.147 -15.658 1.00 53.62 168 GLU A CA 1
ATOM 1319 C C . GLU A 1 168 ? 18.481 -21.491 -15.755 1.00 53.62 168 GLU A C 1
ATOM 1321 O O . GLU A 1 168 ? 18.932 -22.059 -14.761 1.00 53.62 168 GLU A O 1
ATOM 1326 N N . GLN A 1 169 ? 18.713 -21.967 -16.981 1.00 46.28 169 GLN A N 1
ATOM 1327 C CA . GLN A 1 169 ? 19.778 -22.937 -17.238 1.00 46.28 169 GLN A CA 1
ATOM 1328 C C . GLN A 1 169 ? 21.128 -22.198 -17.304 1.00 46.28 169 GLN A C 1
ATOM 1330 O O . GLN A 1 169 ? 21.466 -21.596 -18.318 1.00 46.28 169 GLN A O 1
ATOM 1335 N N . GLY A 1 170 ? 21.919 -22.268 -16.225 1.00 45.59 170 GLY A N 1
ATOM 1336 C CA . GLY A 1 170 ? 23.388 -22.259 -16.332 1.00 45.59 170 GLY A CA 1
ATOM 1337 C C . GLY A 1 170 ? 24.189 -21.018 -15.901 1.00 45.59 170 GLY A C 1
ATOM 1338 O O . GLY A 1 170 ? 25.391 -21.007 -16.146 1.00 45.59 170 GLY A O 1
ATOM 1339 N N . GLY A 1 171 ? 23.605 -20.002 -15.253 1.00 50.16 171 GLY A N 1
ATOM 1340 C CA . GLY A 1 171 ? 24.335 -18.761 -14.897 1.00 50.16 171 GLY A CA 1
ATOM 1341 C C . GLY A 1 171 ? 24.484 -18.434 -13.403 1.00 50.16 171 GLY A C 1
ATOM 1342 O O . GLY A 1 171 ? 25.321 -17.606 -13.036 1.00 50.16 171 GLY A O 1
ATOM 1343 N N . LEU A 1 172 ? 23.702 -19.082 -12.532 1.00 52.38 172 LEU A N 1
ATOM 1344 C CA . LEU A 1 172 ? 23.441 -18.597 -11.172 1.00 52.38 172 LEU A CA 1
ATOM 1345 C C . LEU A 1 172 ? 24.700 -18.486 -10.294 1.00 52.38 172 LEU A C 1
ATOM 1347 O O . LEU A 1 172 ? 24.860 -17.490 -9.605 1.00 52.38 172 LEU A O 1
ATOM 1351 N N . LEU A 1 173 ? 25.623 -19.454 -10.324 1.00 52.50 173 LEU A N 1
ATOM 1352 C CA . LEU A 1 173 ? 26.728 -19.520 -9.349 1.00 52.50 173 LEU A CA 1
ATOM 1353 C C . LEU A 1 173 ? 27.863 -18.503 -9.574 1.00 52.50 173 LEU A C 1
ATOM 1355 O O . LEU A 1 173 ? 28.585 -18.188 -8.629 1.00 52.50 173 LEU A O 1
ATOM 1359 N N . VAL A 1 174 ? 28.030 -17.970 -10.789 1.00 49.59 174 VAL A N 1
ATOM 1360 C CA . VAL A 1 174 ? 29.153 -17.068 -11.124 1.00 49.59 174 VAL A CA 1
ATOM 1361 C C . VAL A 1 174 ? 28.826 -15.598 -10.817 1.00 49.59 174 VAL A C 1
ATOM 1363 O O . VAL A 1 174 ? 29.714 -14.843 -10.421 1.00 49.59 174 VAL A O 1
ATOM 1366 N N . SER A 1 175 ? 27.550 -15.199 -10.888 1.00 49.97 175 SER A N 1
ATOM 1367 C CA . SER A 1 175 ? 27.101 -13.837 -10.536 1.00 49.97 175 SER A CA 1
ATOM 1368 C C . SER A 1 175 ? 27.126 -13.572 -9.017 1.00 49.97 175 SER A C 1
ATOM 1370 O O . SER A 1 175 ? 27.283 -12.437 -8.562 1.00 49.97 175 SER A O 1
ATOM 1372 N N . LEU A 1 176 ? 27.093 -14.635 -8.202 1.00 55.38 176 LEU A N 1
ATOM 1373 C CA . LEU A 1 176 ? 27.100 -14.567 -6.737 1.00 55.38 176 LEU A CA 1
ATOM 1374 C C . LEU A 1 176 ? 28.422 -14.054 -6.120 1.00 55.38 176 LEU A C 1
ATOM 1376 O O . LEU A 1 176 ? 28.556 -14.084 -4.908 1.00 55.38 176 LEU A O 1
ATOM 1380 N N . ARG A 1 177 ? 29.444 -13.600 -6.857 1.00 50.50 177 ARG A N 1
ATOM 1381 C CA . ARG A 1 177 ? 30.758 -13.345 -6.219 1.00 50.50 177 ARG A CA 1
ATOM 1382 C C . ARG A 1 177 ? 31.205 -11.890 -6.123 1.00 50.50 177 ARG A C 1
ATOM 1384 O O . ARG A 1 177 ? 31.946 -11.573 -5.199 1.00 50.50 177 ARG A O 1
ATOM 1391 N N . ALA A 1 178 ? 30.777 -10.999 -7.017 1.00 49.84 178 ALA A N 1
ATOM 1392 C CA . ALA A 1 178 ? 31.464 -9.708 -7.158 1.00 49.84 178 ALA A CA 1
ATOM 1393 C C . ALA A 1 178 ? 30.859 -8.538 -6.352 1.00 49.84 178 ALA A C 1
ATOM 1395 O O . ALA A 1 178 ? 31.614 -7.677 -5.924 1.00 49.84 178 ALA A O 1
ATOM 1396 N N . ASN A 1 179 ? 29.540 -8.501 -6.097 1.00 54.66 179 ASN A N 1
ATOM 1397 C CA . ASN A 1 179 ? 28.870 -7.385 -5.386 1.00 54.66 179 ASN A CA 1
ATOM 1398 C C . ASN A 1 179 ? 27.736 -7.822 -4.431 1.00 54.66 179 ASN A C 1
ATOM 1400 O O . ASN A 1 179 ? 26.889 -7.018 -4.033 1.00 54.66 179 ASN A O 1
ATOM 1404 N N . GLN A 1 180 ? 27.714 -9.095 -4.026 1.00 63.84 180 GLN A N 1
ATOM 1405 C CA . GLN A 1 180 ? 26.604 -9.668 -3.261 1.00 63.84 180 GLN A CA 1
ATOM 1406 C C . GLN A 1 180 ? 26.329 -9.007 -1.922 1.00 63.84 180 GLN A C 1
ATOM 1408 O O . GLN A 1 180 ? 25.168 -8.866 -1.553 1.00 63.84 180 GLN A O 1
ATOM 1413 N N . LEU A 1 181 ? 27.367 -8.597 -1.192 1.00 68.06 181 LEU A N 1
ATOM 1414 C CA . LEU A 1 181 ? 27.175 -8.067 0.153 1.00 68.06 181 LEU A CA 1
ATOM 1415 C C . LEU A 1 181 ? 26.354 -6.773 0.133 1.00 68.06 181 LEU A C 1
ATOM 1417 O O . LEU A 1 181 ? 25.503 -6.581 0.993 1.00 68.06 181 LEU A O 1
ATOM 1421 N N . ARG A 1 182 ? 26.554 -5.920 -0.880 1.00 64.31 182 ARG A N 1
ATOM 1422 C CA . ARG A 1 182 ? 25.801 -4.669 -1.031 1.00 64.31 182 ARG A CA 1
ATOM 1423 C C . ARG A 1 182 ? 24.332 -4.932 -1.363 1.00 64.31 182 ARG A C 1
ATOM 1425 O O . ARG A 1 182 ? 23.467 -4.292 -0.774 1.00 64.31 182 ARG A O 1
ATOM 1432 N N . GLY A 1 183 ? 24.054 -5.891 -2.249 1.00 66.12 183 GLY A N 1
ATOM 1433 C CA . GLY A 1 183 ? 22.686 -6.306 -2.575 1.00 66.12 183 GLY A CA 1
ATOM 1434 C C . GLY A 1 183 ? 21.994 -6.989 -1.393 1.00 66.12 183 GLY A C 1
ATOM 1435 O O . GLY A 1 183 ? 20.893 -6.622 -1.012 1.00 66.12 183 GLY A O 1
ATOM 1436 N N . ILE A 1 184 ? 22.655 -7.926 -0.722 1.00 69.94 184 ILE A N 1
ATOM 1437 C CA . ILE A 1 184 ? 22.086 -8.592 0.456 1.00 69.94 184 ILE A CA 1
ATOM 1438 C C . ILE A 1 184 ? 21.818 -7.570 1.572 1.00 69.94 184 ILE A C 1
ATOM 1440 O O . ILE A 1 184 ? 20.732 -7.569 2.147 1.00 69.94 184 ILE A O 1
ATOM 1444 N N . ALA A 1 185 ? 22.753 -6.650 1.838 1.00 73.50 185 ALA A N 1
ATOM 1445 C CA . ALA A 1 185 ? 22.576 -5.607 2.847 1.00 73.50 185 ALA A CA 1
ATOM 1446 C C . ALA A 1 185 ? 21.412 -4.660 2.515 1.00 73.50 185 ALA A C 1
ATOM 1448 O O . ALA A 1 185 ? 20.587 -4.382 3.386 1.00 73.50 185 ALA A O 1
ATOM 1449 N N . ALA A 1 186 ? 21.306 -4.203 1.263 1.00 71.12 186 ALA A N 1
ATOM 1450 C CA . ALA A 1 186 ? 20.201 -3.355 0.824 1.00 71.12 186 ALA A CA 1
ATOM 1451 C C . ALA A 1 186 ? 18.847 -4.072 0.960 1.00 71.12 186 ALA A C 1
ATOM 1453 O O . ALA A 1 186 ? 17.881 -3.479 1.439 1.00 71.12 186 ALA A O 1
ATOM 1454 N N . LEU A 1 187 ? 18.774 -5.365 0.642 1.00 72.19 187 LEU A N 1
ATOM 1455 C CA . LEU A 1 187 ? 17.532 -6.124 0.750 1.00 72.19 187 LEU A CA 1
ATOM 1456 C C . LEU A 1 187 ? 17.123 -6.405 2.193 1.00 72.19 187 LEU A C 1
ATOM 1458 O O . LEU A 1 187 ? 15.948 -6.273 2.532 1.00 72.19 187 LEU A O 1
ATOM 1462 N N . VAL A 1 188 ? 18.080 -6.761 3.054 1.00 75.75 188 VAL A N 1
ATOM 1463 C CA . VAL A 1 188 ? 17.825 -6.919 4.489 1.00 75.75 188 VAL A CA 1
ATOM 1464 C C . VAL A 1 188 ? 17.306 -5.600 5.053 1.00 75.75 188 VAL A C 1
ATOM 1466 O O . VAL A 1 188 ? 16.259 -5.593 5.699 1.00 75.75 188 VAL A O 1
ATOM 1469 N N . LEU A 1 189 ? 17.947 -4.475 4.726 1.00 77.00 189 LEU A N 1
ATOM 1470 C CA . LEU A 1 189 ? 17.503 -3.149 5.156 1.00 77.00 189 LEU A CA 1
ATOM 1471 C C . LEU A 1 189 ? 16.105 -2.795 4.621 1.00 77.00 189 LEU A C 1
ATOM 1473 O O . LEU A 1 189 ? 15.272 -2.299 5.376 1.00 77.00 189 LEU A O 1
ATOM 1477 N N . SER A 1 190 ? 15.808 -3.119 3.361 1.00 74.81 190 SER A N 1
ATOM 1478 C CA . SER A 1 190 ? 14.483 -2.945 2.748 1.00 74.81 190 SER A CA 1
ATOM 1479 C C . SER A 1 190 ? 13.406 -3.796 3.430 1.00 74.81 190 SER A C 1
ATOM 1481 O O . SER A 1 190 ? 12.300 -3.327 3.709 1.00 74.81 190 SER A O 1
ATOM 1483 N N . SER A 1 191 ? 13.733 -5.046 3.769 1.00 78.19 191 SER A N 1
ATOM 1484 C CA . SER A 1 191 ? 12.829 -5.960 4.471 1.00 78.19 191 SER A CA 1
ATOM 1485 C C . SER A 1 191 ? 12.556 -5.504 5.910 1.00 78.19 191 SER A C 1
ATOM 1487 O O . SER A 1 191 ? 11.404 -5.547 6.345 1.00 78.19 191 SER A O 1
ATOM 1489 N N . LEU A 1 192 ? 13.580 -4.984 6.606 1.00 78.19 192 LEU A N 1
ATOM 1490 C CA . LEU A 1 192 ? 13.483 -4.321 7.913 1.00 78.19 192 LEU A CA 1
ATOM 1491 C C . LEU A 1 192 ? 12.592 -3.092 7.829 1.00 78.19 192 LEU A C 1
ATOM 1493 O O . LEU A 1 192 ? 11.623 -3.005 8.577 1.00 78.19 192 LEU A O 1
ATOM 1497 N N . ALA A 1 193 ? 12.842 -2.200 6.874 1.00 78.31 193 ALA A N 1
ATOM 1498 C CA . ALA A 1 193 ? 12.015 -1.022 6.657 1.00 78.31 193 ALA A CA 1
ATOM 1499 C C . ALA A 1 193 ? 10.548 -1.402 6.385 1.00 78.31 193 ALA A C 1
ATOM 1501 O O . ALA A 1 193 ? 9.639 -0.839 6.990 1.00 78.31 193 ALA A O 1
ATOM 1502 N N . SER A 1 194 ? 10.298 -2.416 5.552 1.00 79.25 194 SER A N 1
ATOM 1503 C CA . SER A 1 194 ? 8.941 -2.883 5.249 1.00 79.25 194 SER A CA 1
ATOM 1504 C C . SER A 1 194 ? 8.238 -3.528 6.455 1.00 79.25 194 SER A C 1
ATOM 1506 O O . SER A 1 194 ? 7.057 -3.257 6.692 1.00 79.25 194 SER A O 1
ATOM 1508 N N . GLY A 1 195 ? 8.942 -4.354 7.239 1.00 77.00 195 GLY A N 1
ATOM 1509 C CA . GLY A 1 195 ? 8.403 -4.970 8.458 1.00 77.00 195 GLY A CA 1
ATOM 1510 C C . GLY A 1 195 ? 8.105 -3.941 9.550 1.00 77.00 195 GLY A C 1
ATOM 1511 O O . GLY A 1 195 ? 7.025 -3.970 10.145 1.00 77.00 195 GLY A O 1
ATOM 1512 N N . LEU A 1 196 ? 9.011 -2.977 9.737 1.00 79.31 196 LEU A N 1
ATOM 1513 C CA . LEU A 1 196 ? 8.837 -1.845 10.647 1.00 79.31 196 LEU A CA 1
ATOM 1514 C C . LEU A 1 196 ? 7.656 -0.968 10.221 1.00 79.31 196 LEU A C 1
ATOM 1516 O O . LEU A 1 196 ? 6.810 -0.666 11.055 1.00 79.31 196 LEU A O 1
ATOM 1520 N N . ALA A 1 197 ? 7.536 -0.626 8.933 1.00 78.44 197 ALA A N 1
ATOM 1521 C CA . ALA A 1 197 ? 6.406 0.143 8.406 1.00 78.44 197 ALA A CA 1
ATOM 1522 C C . ALA A 1 197 ? 5.062 -0.547 8.682 1.00 78.44 197 ALA A C 1
ATOM 1524 O O . ALA A 1 197 ? 4.108 0.087 9.134 1.00 78.44 197 ALA A O 1
ATOM 1525 N N . GLY A 1 198 ? 4.988 -1.862 8.447 1.00 77.06 198 GLY A N 1
ATOM 1526 C CA . GLY A 1 198 ? 3.779 -2.647 8.694 1.00 77.06 198 GLY A CA 1
ATOM 1527 C C . GLY A 1 198 ? 3.396 -2.709 10.174 1.00 77.06 198 GLY A C 1
ATOM 1528 O O . GLY A 1 198 ? 2.222 -2.549 10.510 1.00 77.06 198 GLY A O 1
ATOM 1529 N N . ALA A 1 199 ? 4.374 -2.910 11.057 1.00 80.62 199 ALA A N 1
ATOM 1530 C CA . ALA A 1 199 ? 4.149 -2.966 12.498 1.00 80.62 199 ALA A CA 1
ATOM 1531 C C . ALA A 1 199 ? 3.844 -1.585 13.104 1.00 80.62 199 ALA A C 1
ATOM 1533 O O . ALA A 1 199 ? 2.999 -1.475 13.991 1.00 80.62 199 ALA A O 1
ATOM 1534 N N . TRP A 1 200 ? 4.467 -0.520 12.595 1.00 79.00 200 TRP A N 1
ATOM 1535 C CA . TRP A 1 200 ? 4.151 0.853 12.984 1.00 79.00 200 TRP A CA 1
ATOM 1536 C C . TRP A 1 200 ? 2.736 1.228 12.546 1.00 79.00 200 TRP A C 1
ATOM 1538 O O . TRP A 1 200 ? 1.978 1.773 13.346 1.00 79.00 200 TRP A O 1
ATOM 1548 N N . PHE A 1 201 ? 2.326 0.869 11.322 1.00 80.94 201 PHE A N 1
ATOM 1549 C CA . PHE A 1 201 ? 0.941 1.048 10.886 1.00 80.94 201 PHE A CA 1
ATOM 1550 C C . PHE A 1 201 ? -0.038 0.317 11.816 1.00 80.94 201 PHE A C 1
ATOM 1552 O O . PHE A 1 201 ? -0.995 0.928 12.290 1.00 80.94 201 PHE A O 1
ATOM 1559 N N . GLU A 1 202 ? 0.237 -0.944 12.159 1.00 83.06 202 GLU A N 1
ATOM 1560 C CA . GLU A 1 202 ? -0.572 -1.708 13.115 1.00 83.06 202 GLU A CA 1
ATOM 1561 C C . GLU A 1 202 ? -0.656 -1.022 14.492 1.00 83.06 202 GLU A C 1
ATOM 1563 O O . GLU A 1 202 ? -1.753 -0.876 15.037 1.00 83.06 202 GLU A O 1
ATOM 1568 N N . ARG A 1 203 ? 0.465 -0.534 15.041 1.00 80.44 203 ARG A N 1
ATOM 1569 C CA . ARG A 1 203 ? 0.484 0.232 16.300 1.00 80.44 203 ARG A CA 1
ATOM 1570 C C . ARG A 1 203 ? -0.306 1.533 16.179 1.00 80.44 203 ARG A C 1
ATOM 1572 O O . ARG A 1 203 ? -1.079 1.857 17.077 1.00 80.44 203 ARG A O 1
ATOM 1579 N N . SER A 1 204 ? -0.191 2.250 15.063 1.00 75.75 204 SER A N 1
ATOM 1580 C CA . SER A 1 204 ? -0.904 3.514 14.828 1.00 75.75 204 SER A CA 1
ATOM 1581 C C . SER A 1 204 ? -2.433 3.357 14.814 1.00 75.75 204 SER A C 1
ATOM 1583 O O . SER A 1 204 ? -3.152 4.305 15.145 1.00 75.75 204 SER A O 1
ATOM 1585 N N . LEU A 1 205 ? -2.927 2.157 14.480 1.00 73.81 205 LEU A N 1
ATOM 1586 C CA . LEU A 1 205 ? -4.341 1.789 14.573 1.00 73.81 205 LEU A CA 1
ATOM 1587 C C . LEU A 1 205 ? -4.768 1.424 16.004 1.00 73.81 205 LEU A C 1
ATOM 1589 O O . LEU A 1 205 ? -5.947 1.535 16.322 1.00 73.81 205 LEU A O 1
ATOM 1593 N N . LYS A 1 206 ? -3.834 1.002 16.866 1.00 73.38 206 LYS A N 1
ATOM 1594 C CA . LYS A 1 206 ? -4.122 0.441 18.199 1.00 73.38 206 LYS A CA 1
ATOM 1595 C C . LYS A 1 206 ? -3.851 1.381 19.372 1.00 73.38 206 LYS A C 1
ATOM 1597 O O . LYS A 1 206 ? -4.577 1.318 20.356 1.00 73.38 206 LYS A O 1
ATOM 1602 N N . VAL A 1 207 ? -2.864 2.278 19.280 1.00 63.91 207 VAL A N 1
ATOM 1603 C CA . VAL A 1 207 ? -2.455 3.184 20.382 1.00 63.91 207 VAL A CA 1
ATOM 1604 C C . 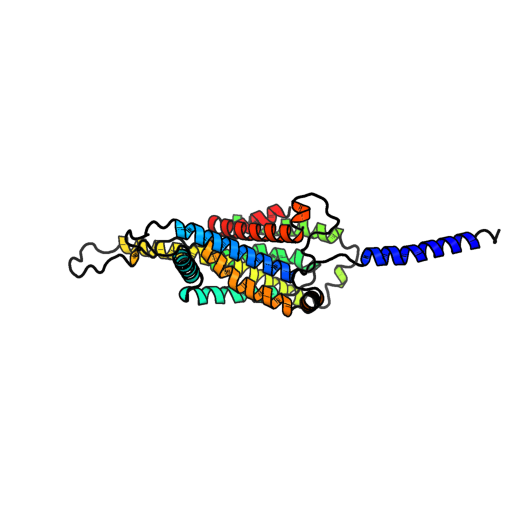VAL A 1 207 ? -3.622 4.007 20.934 1.00 63.91 207 VAL A C 1
ATOM 1606 O O . VAL A 1 207 ? -3.711 4.228 22.137 1.00 63.91 207 VAL A O 1
ATOM 1609 N N . LYS A 1 208 ? -4.563 4.422 20.080 1.00 58.19 208 LYS A N 1
ATOM 1610 C CA . LYS A 1 208 ? -5.730 5.190 20.535 1.00 58.19 208 LYS A CA 1
ATOM 1611 C C . LYS A 1 208 ? -6.736 4.359 21.337 1.00 58.19 208 LYS A C 1
ATOM 1613 O O . LYS A 1 208 ? -7.339 4.906 22.250 1.00 58.19 208 LYS A O 1
ATOM 1618 N N . LEU A 1 209 ? -6.862 3.062 21.045 1.00 57.00 209 LEU A N 1
ATOM 1619 C CA . LEU A 1 209 ? -7.745 2.158 21.792 1.00 57.00 209 LEU A CA 1
ATOM 1620 C C . LEU A 1 209 ? -7.224 1.937 23.220 1.00 57.00 209 LEU A C 1
ATOM 1622 O O . LEU A 1 209 ? -8.000 1.949 24.170 1.00 57.00 209 LEU A O 1
ATOM 1626 N N . VAL A 1 210 ? -5.901 1.809 23.381 1.00 56.78 210 VAL A N 1
ATOM 1627 C CA . VAL A 1 210 ? -5.259 1.648 24.699 1.00 56.78 210 VAL A CA 1
ATOM 1628 C C . VAL A 1 210 ? -5.436 2.908 25.549 1.00 56.78 210 VAL A C 1
ATOM 1630 O O . VAL A 1 210 ? -5.886 2.815 26.689 1.00 56.78 210 VAL A O 1
ATOM 1633 N N . ASN A 1 211 ? -5.180 4.092 24.983 1.00 59.22 211 ASN A N 1
ATOM 1634 C CA . ASN A 1 211 ? -5.343 5.355 25.710 1.00 59.22 211 ASN A CA 1
ATOM 1635 C C . ASN A 1 211 ? -6.798 5.602 26.149 1.00 59.22 211 ASN A C 1
ATOM 1637 O O . ASN A 1 211 ? -7.016 6.124 27.237 1.00 59.22 211 ASN A O 1
ATOM 1641 N N . GLN A 1 212 ? -7.784 5.191 25.342 1.00 56.59 212 GLN A N 1
ATOM 1642 C CA . GLN A 1 212 ? -9.202 5.243 25.722 1.00 56.59 212 GLN A CA 1
ATOM 1643 C C . GLN A 1 212 ? -9.519 4.293 26.887 1.00 56.59 212 GLN A C 1
ATOM 1645 O O . GLN A 1 212 ? -10.202 4.688 27.827 1.00 56.59 212 GLN A O 1
ATOM 1650 N N . SER A 1 213 ? -8.985 3.066 26.872 1.00 57.62 213 SER A N 1
ATOM 1651 C CA . SER A 1 213 ? -9.210 2.097 27.957 1.00 57.62 213 SER A CA 1
ATOM 1652 C C . SER A 1 213 ? -8.572 2.505 29.291 1.00 57.62 213 SER A C 1
ATOM 1654 O O . SER A 1 213 ? -9.176 2.299 30.340 1.00 57.62 213 SER A O 1
ATOM 1656 N N . ILE A 1 214 ? -7.386 3.125 29.257 1.00 62.75 214 ILE A N 1
ATOM 1657 C CA . ILE A 1 214 ? -6.700 3.628 30.457 1.00 62.75 214 ILE A CA 1
ATOM 1658 C C . ILE A 1 214 ? -7.482 4.801 31.061 1.00 62.75 214 ILE A C 1
ATOM 1660 O O . ILE A 1 214 ? -7.731 4.808 32.262 1.00 62.75 214 ILE A O 1
ATOM 1664 N N . ALA A 1 215 ? -7.941 5.741 30.228 1.00 60.28 215 ALA A N 1
ATOM 1665 C CA . ALA A 1 215 ? -8.740 6.876 30.687 1.00 60.28 215 ALA A CA 1
ATOM 1666 C C . ALA A 1 215 ? -10.086 6.446 31.304 1.00 60.28 215 ALA A C 1
ATOM 1668 O O . ALA A 1 215 ? -10.526 7.043 32.283 1.00 60.28 215 ALA A O 1
ATOM 1669 N N . ALA A 1 216 ? -10.724 5.398 30.769 1.00 61.06 216 ALA A N 1
ATOM 1670 C CA . ALA A 1 216 ? -11.945 4.833 31.348 1.00 61.06 216 ALA A CA 1
ATOM 1671 C C . ALA A 1 216 ? -11.691 4.155 32.709 1.00 61.06 216 ALA A C 1
ATOM 1673 O O . ALA A 1 216 ? -12.490 4.304 33.629 1.00 61.06 216 ALA A O 1
ATOM 1674 N N . ALA A 1 217 ? -10.563 3.454 32.861 1.00 65.62 217 ALA A N 1
ATOM 1675 C CA . ALA A 1 217 ? -10.194 2.802 34.119 1.00 65.62 217 ALA A CA 1
ATOM 1676 C C . ALA A 1 217 ? -9.821 3.800 35.236 1.00 65.62 217 ALA A C 1
ATOM 1678 O O . ALA A 1 217 ? -10.059 3.516 36.410 1.00 65.62 217 ALA A O 1
ATOM 1679 N N . GLU A 1 218 ? -9.262 4.965 34.889 1.00 64.94 218 GLU A N 1
ATOM 1680 C CA . GLU A 1 218 ? -8.974 6.046 35.846 1.00 64.94 218 GLU A CA 1
ATOM 1681 C C . GLU A 1 218 ? -10.245 6.751 36.355 1.00 64.94 218 GLU A C 1
ATOM 1683 O O . GLU A 1 218 ? -10.283 7.167 37.515 1.00 64.94 218 GLU A O 1
ATOM 1688 N N . ASP A 1 219 ? -11.296 6.860 35.534 1.00 59.25 219 ASP A N 1
ATOM 1689 C CA . ASP A 1 219 ? -12.574 7.479 35.931 1.00 59.25 219 ASP A CA 1
ATOM 1690 C C . 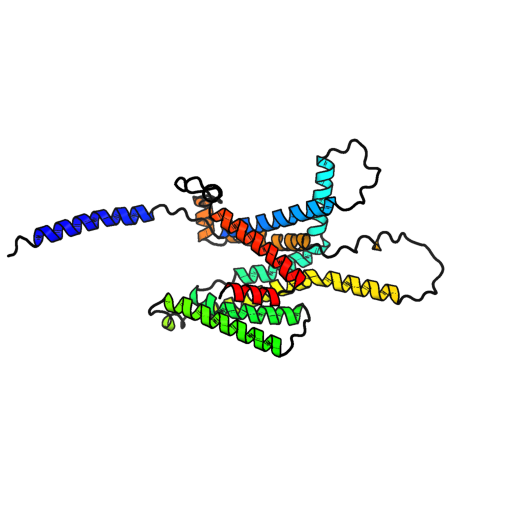ASP A 1 219 ? -13.340 6.603 36.945 1.00 59.25 219 ASP A C 1
ATOM 1692 O O . ASP A 1 219 ? -13.920 7.117 37.902 1.00 59.25 219 ASP A O 1
ATOM 1696 N N . ASP A 1 220 ? -13.256 5.273 36.810 1.00 59.59 220 ASP A N 1
ATOM 1697 C CA . ASP A 1 220 ? -13.864 4.308 37.742 1.00 59.59 220 ASP A CA 1
ATOM 1698 C C . ASP A 1 220 ? -13.161 4.247 39.115 1.00 59.59 220 ASP A C 1
ATOM 1700 O O . ASP A 1 220 ? -13.764 3.830 40.109 1.00 59.59 220 ASP A O 1
ATOM 1704 N N . GLN A 1 221 ? -11.895 4.671 39.201 1.00 59.00 221 GLN A N 1
ATOM 1705 C CA . GLN A 1 221 ? -11.105 4.669 40.442 1.00 59.00 221 GLN A CA 1
ATOM 1706 C C . GLN A 1 221 ? -11.128 6.009 41.198 1.00 59.00 221 GLN A C 1
ATOM 1708 O O . GLN A 1 221 ? -10.545 6.115 42.281 1.00 59.00 221 GLN A O 1
ATOM 1713 N N . ALA A 1 222 ? -11.815 7.034 40.681 1.00 55.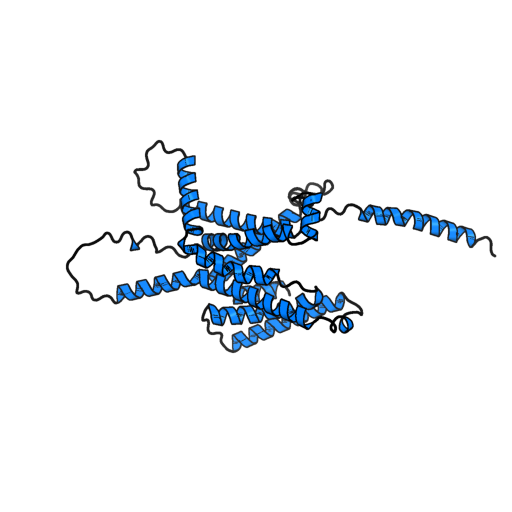50 222 ALA A N 1
ATOM 1714 C CA . ALA A 1 222 ? -11.902 8.332 41.341 1.00 55.50 222 ALA A CA 1
ATOM 1715 C C . ALA A 1 222 ? -12.736 8.262 42.651 1.00 55.50 222 ALA A C 1
ATOM 1717 O O . ALA A 1 222 ? -13.852 7.734 42.654 1.00 55.50 222 ALA A O 1
ATOM 1718 N N . PRO A 1 223 ? -12.251 8.814 43.786 1.00 51.75 223 PRO A N 1
ATOM 1719 C CA . PRO A 1 223 ? -12.966 8.751 45.060 1.00 51.75 223 PRO A CA 1
ATOM 1720 C C . PRO A 1 223 ? -14.278 9.551 45.010 1.00 51.75 223 PRO A C 1
ATOM 1722 O O . PRO A 1 223 ? -14.285 10.724 44.634 1.00 51.75 223 PRO A O 1
ATOM 1725 N N . LYS A 1 224 ? -15.387 8.947 45.461 1.00 55.47 224 LYS A N 1
ATOM 1726 C CA . LYS A 1 224 ? -16.757 9.506 45.401 1.00 55.47 224 LYS A CA 1
ATOM 1727 C C . LYS A 1 224 ? -17.028 10.731 46.300 1.00 55.47 224 LYS A C 1
ATOM 1729 O O . LYS A 1 224 ? -18.142 11.249 46.285 1.00 55.47 224 LYS A O 1
ATOM 1734 N N . ASP A 1 225 ? -16.034 11.244 47.025 1.00 46.69 225 ASP A N 1
ATOM 1735 C CA . ASP A 1 225 ? -16.258 12.188 48.133 1.00 46.69 225 ASP A CA 1
ATOM 1736 C C . ASP A 1 225 ? -15.951 13.667 47.843 1.00 46.69 225 ASP A C 1
ATOM 1738 O O . ASP A 1 225 ? -16.010 14.498 48.751 1.00 46.69 225 ASP A O 1
ATOM 1742 N N . ARG A 1 226 ? -15.692 14.074 46.593 1.00 44.69 226 ARG A N 1
ATOM 1743 C CA . ARG A 1 226 ? -15.469 15.501 46.283 1.00 44.69 226 ARG A CA 1
ATOM 1744 C C . ARG A 1 226 ? -16.733 16.198 45.770 1.00 44.69 226 ARG A C 1
ATOM 1746 O O . ARG A 1 226 ? -16.922 16.404 44.576 1.00 44.69 226 ARG A O 1
ATOM 1753 N N . LYS A 1 227 ? -17.600 16.603 46.703 1.00 48.81 227 LYS A N 1
ATOM 1754 C CA . LYS A 1 227 ? -18.640 17.618 46.460 1.00 48.81 227 LYS A CA 1
ATOM 1755 C C . LYS A 1 227 ? -18.024 19.031 46.490 1.00 48.81 227 LYS A C 1
ATOM 1757 O O . LYS A 1 227 ? -17.286 19.355 47.413 1.00 48.81 227 LYS A O 1
ATOM 1762 N N . ILE A 1 228 ? -18.449 19.861 45.527 1.00 44.94 228 ILE A N 1
ATOM 1763 C CA . ILE A 1 228 ? -18.279 21.328 45.381 1.00 44.94 228 ILE A CA 1
ATOM 1764 C C . ILE A 1 228 ? -16.983 21.797 44.682 1.00 44.94 228 ILE A C 1
ATOM 1766 O O . ILE A 1 228 ? -15.954 22.004 45.315 1.00 44.94 228 ILE A O 1
ATOM 1770 N N . SER A 1 229 ? -17.056 22.029 43.362 1.00 34.38 229 SER A N 1
ATOM 1771 C CA . SER A 1 229 ? -17.074 23.388 42.772 1.00 34.38 229 SER A CA 1
ATOM 1772 C C . SER A 1 229 ? -16.927 23.359 41.245 1.00 34.38 229 SER A C 1
ATOM 1774 O O . SER A 1 229 ? -16.004 22.756 40.714 1.00 34.38 229 SER A O 1
ATOM 1776 N N . HIS A 1 230 ? -17.838 24.067 40.570 1.00 38.34 230 HIS A N 1
ATOM 1777 C CA . HIS A 1 230 ? -17.868 24.390 39.138 1.00 38.34 230 HIS A CA 1
ATOM 1778 C C . HIS A 1 230 ? -17.801 23.208 38.161 1.00 38.34 230 HIS A C 1
ATOM 1780 O O . HIS A 1 230 ? -16.753 22.825 37.648 1.00 38.34 230 HIS A O 1
ATOM 1786 N N . ALA A 1 231 ? -18.992 22.709 37.824 1.00 42.75 231 ALA A N 1
ATOM 1787 C CA . ALA A 1 231 ? -19.232 21.983 36.589 1.00 42.75 231 ALA A CA 1
ATOM 1788 C C . ALA A 1 231 ? -18.875 22.882 35.390 1.00 42.75 231 ALA A C 1
ATOM 1790 O O . ALA A 1 231 ? -19.683 23.690 34.935 1.00 42.75 231 ALA A O 1
ATOM 1791 N N . PHE A 1 232 ? -17.645 22.753 34.895 1.00 35.16 232 PHE A N 1
ATOM 1792 C CA . PHE A 1 232 ? -17.343 23.062 33.503 1.00 35.16 232 PHE A CA 1
ATOM 1793 C C . PHE A 1 232 ? -18.053 22.019 32.630 1.00 35.16 232 PHE A C 1
ATOM 1795 O O . PHE A 1 232 ? -18.101 20.848 33.024 1.00 35.16 232 PHE A O 1
ATOM 1802 N N . PRO A 1 233 ? -18.637 22.400 31.480 1.00 41.12 233 PRO A N 1
ATOM 1803 C CA . PRO A 1 233 ? -19.392 21.463 30.667 1.00 41.12 233 PRO A CA 1
ATOM 1804 C C . PRO A 1 233 ? -18.480 20.315 30.241 1.00 41.12 233 PRO A C 1
ATOM 1806 O O . PRO A 1 233 ? -17.455 20.512 29.592 1.00 41.12 233 PRO A O 1
ATOM 1809 N N . ASN A 1 234 ? -18.891 19.101 30.591 1.00 40.66 234 ASN A N 1
ATOM 1810 C CA . ASN A 1 234 ? -18.253 17.835 30.230 1.00 40.66 234 ASN A CA 1
ATOM 1811 C C . ASN A 1 234 ? -18.302 17.550 28.706 1.00 40.66 234 ASN A C 1
ATOM 1813 O O . ASN A 1 234 ? -17.946 16.462 28.255 1.00 40.66 234 ASN A O 1
ATOM 1817 N N . ASP A 1 235 ? -18.731 18.523 27.897 1.00 38.97 235 ASP A N 1
ATOM 1818 C CA . ASP A 1 235 ? -18.873 18.428 26.443 1.00 38.97 235 ASP A CA 1
ATOM 1819 C C . ASP A 1 235 ? -17.530 18.293 25.717 1.00 38.97 235 ASP A C 1
ATOM 1821 O O . ASP A 1 235 ? -17.479 17.791 24.596 1.00 38.97 235 ASP A O 1
ATOM 1825 N N . GLN A 1 236 ? -16.420 18.653 26.368 1.00 36.31 236 GLN A N 1
ATOM 1826 C CA . GLN A 1 236 ? -15.087 18.502 25.784 1.00 36.31 236 GLN A CA 1
ATOM 1827 C C . GLN A 1 236 ? -14.521 17.077 25.922 1.00 36.31 236 GLN A C 1
ATOM 1829 O O . GLN A 1 236 ? -13.645 16.706 25.144 1.00 36.31 236 GLN A O 1
ATOM 1834 N N . ARG A 1 237 ? -15.049 16.254 26.848 1.00 34.69 237 ARG A N 1
ATOM 1835 C CA . ARG A 1 237 ? -14.680 14.828 26.989 1.00 34.69 237 ARG A CA 1
ATOM 1836 C C . ARG A 1 237 ? -15.417 13.916 26.003 1.00 34.69 237 ARG A C 1
ATOM 1838 O O . ARG A 1 237 ? -14.851 12.921 25.575 1.00 34.69 237 ARG A O 1
ATOM 1845 N N . ARG A 1 238 ? -16.634 14.276 25.575 1.00 32.16 238 ARG A N 1
ATOM 1846 C CA . ARG A 1 238 ? -17.433 13.470 24.625 1.00 32.16 238 ARG A CA 1
ATOM 1847 C C . ARG A 1 238 ? -16.958 13.526 23.172 1.00 32.16 238 ARG A C 1
ATOM 1849 O O . ARG A 1 238 ? -17.361 12.688 22.371 1.00 32.16 238 ARG A O 1
ATOM 1856 N N . ALA A 1 239 ? -16.124 14.498 22.804 1.00 35.34 239 ALA A N 1
ATOM 1857 C CA . ALA A 1 239 ? -15.668 14.675 21.422 1.00 35.34 239 ALA A CA 1
ATOM 1858 C C . ALA A 1 239 ? -14.487 13.759 21.026 1.00 35.34 239 ALA A C 1
ATOM 1860 O O . ALA A 1 239 ? -14.064 13.769 19.870 1.00 35.34 239 ALA A O 1
ATOM 1861 N N . THR A 1 240 ? -13.940 12.970 21.958 1.00 39.28 240 THR A N 1
ATOM 1862 C CA . THR A 1 240 ? -12.722 12.161 21.749 1.00 39.28 240 THR A CA 1
ATOM 1863 C C . THR A 1 240 ? -12.935 10.643 21.760 1.00 39.28 240 THR A C 1
ATOM 1865 O O . THR A 1 240 ? -11.975 9.893 21.576 1.00 39.28 240 THR A O 1
ATOM 1868 N N . ASP A 1 241 ? -14.183 10.183 21.867 1.00 36.41 241 ASP A N 1
ATOM 1869 C CA . ASP A 1 241 ? -14.559 8.759 21.936 1.00 36.41 241 ASP A CA 1
ATOM 1870 C C . ASP A 1 241 ? -14.845 8.128 20.562 1.00 36.41 241 ASP A C 1
ATOM 1872 O O . ASP A 1 241 ? -15.621 7.184 20.436 1.00 36.41 241 ASP A O 1
ATOM 1876 N N . GLN A 1 242 ? -14.234 8.639 19.491 1.00 45.59 242 GLN A N 1
ATOM 1877 C CA . GLN A 1 242 ? -14.275 7.954 18.201 1.00 45.59 242 GLN A CA 1
ATOM 1878 C C . GLN A 1 242 ? -13.085 7.006 18.083 1.00 45.59 242 GLN A C 1
ATOM 1880 O O . GLN A 1 242 ? -11.927 7.426 18.185 1.00 45.59 242 GLN A O 1
ATOM 1885 N N . GLU A 1 243 ? -13.373 5.722 17.834 1.00 51.88 243 GLU A N 1
ATOM 1886 C CA . GLU A 1 243 ? -12.376 4.767 17.352 1.00 51.88 243 GLU A CA 1
ATOM 1887 C C . GLU A 1 243 ? -11.515 5.419 16.256 1.00 51.88 243 GLU A C 1
ATOM 1889 O O . GLU A 1 243 ? -12.039 6.172 15.426 1.00 51.88 243 GLU A O 1
ATOM 1894 N N . PRO A 1 244 ? -10.201 5.132 16.195 1.00 58.78 244 PRO A N 1
ATOM 1895 C CA . PRO A 1 244 ? -9.363 5.622 15.112 1.00 58.78 244 PRO A CA 1
ATOM 1896 C C . PRO A 1 244 ? -9.984 5.236 13.770 1.00 58.78 244 PRO A C 1
ATOM 1898 O O . PRO A 1 244 ? -10.044 4.057 13.407 1.00 58.78 244 PRO A O 1
ATOM 1901 N N . ASN A 1 245 ? -10.453 6.244 13.033 1.00 78.81 245 ASN A N 1
ATOM 1902 C CA . ASN A 1 245 ? -11.073 6.007 11.746 1.00 78.81 245 ASN A CA 1
ATOM 1903 C C . ASN A 1 245 ? -10.005 5.450 10.791 1.00 78.81 245 ASN A C 1
ATOM 1905 O O . ASN A 1 245 ? -9.040 6.141 10.448 1.00 78.81 245 ASN A O 1
ATOM 1909 N N . LEU A 1 246 ? -10.161 4.178 10.407 1.00 84.38 246 LEU A N 1
ATOM 1910 C CA . LEU A 1 246 ? -9.218 3.440 9.559 1.00 84.38 246 LEU A CA 1
ATOM 1911 C C . LEU A 1 246 ? -8.903 4.228 8.288 1.00 84.38 246 LEU A C 1
ATOM 1913 O O . LEU A 1 246 ? -7.752 4.312 7.869 1.00 84.38 246 LEU A O 1
ATOM 1917 N N . TRP A 1 247 ? -9.923 4.857 7.715 1.00 87.31 247 TRP A N 1
ATOM 1918 C CA . TRP A 1 247 ? -9.822 5.610 6.475 1.00 87.31 247 TRP A CA 1
ATOM 1919 C C . TRP A 1 247 ? -9.032 6.909 6.640 1.00 87.31 247 TRP A C 1
ATOM 1921 O O . TRP A 1 247 ? -8.282 7.279 5.742 1.00 87.31 247 TRP A O 1
ATOM 1931 N N . ALA A 1 248 ? -9.103 7.557 7.809 1.00 83.88 248 ALA A N 1
ATOM 1932 C CA . ALA A 1 248 ? -8.265 8.715 8.126 1.00 83.88 248 ALA A CA 1
ATOM 1933 C C . ALA A 1 248 ? -6.795 8.306 8.253 1.00 83.88 248 ALA A C 1
ATOM 1935 O O . ALA A 1 248 ? -5.914 8.993 7.745 1.00 83.88 248 ALA A O 1
ATOM 1936 N N . LYS A 1 249 ? -6.530 7.148 8.865 1.00 82.56 249 LYS A N 1
ATOM 1937 C CA . LYS A 1 249 ? -5.180 6.579 8.959 1.00 82.56 249 LYS A CA 1
ATOM 1938 C C . LYS A 1 249 ? -4.631 6.163 7.599 1.00 82.56 249 LYS A C 1
ATOM 1940 O O . LYS A 1 249 ? -3.466 6.418 7.309 1.00 82.56 249 LYS A O 1
ATOM 1945 N N . ASN A 1 250 ? -5.471 5.585 6.747 1.00 87.88 250 ASN A N 1
ATOM 1946 C CA . ASN A 1 250 ? -5.079 5.230 5.393 1.00 87.88 250 ASN A CA 1
ATOM 1947 C C . ASN A 1 250 ? -4.809 6.475 4.528 1.00 87.88 250 ASN A C 1
ATOM 1949 O O . ASN A 1 250 ? -3.846 6.497 3.771 1.00 87.88 250 ASN A O 1
ATOM 1953 N N . LEU A 1 251 ? -5.582 7.550 4.711 1.00 87.50 251 LEU A N 1
ATOM 1954 C CA . LEU A 1 251 ? -5.321 8.833 4.057 1.00 87.50 251 LEU A CA 1
ATOM 1955 C C . LEU A 1 251 ? -4.003 9.468 4.533 1.00 87.50 251 LEU A C 1
ATOM 1957 O O . LEU A 1 251 ? -3.231 9.944 3.707 1.00 87.50 251 LEU A O 1
ATOM 1961 N N . GLN A 1 252 ? -3.715 9.424 5.841 1.00 86.25 252 GLN A N 1
ATOM 1962 C CA . GLN A 1 252 ? -2.431 9.869 6.407 1.00 86.25 252 GLN A CA 1
ATOM 1963 C C . GLN A 1 252 ? -1.246 9.115 5.787 1.00 86.25 252 GLN A C 1
ATOM 1965 O O . GLN A 1 252 ? -0.230 9.722 5.462 1.00 86.25 252 GLN A O 1
ATOM 1970 N N . LEU A 1 253 ? -1.403 7.805 5.582 1.00 82.19 253 LEU A N 1
ATOM 1971 C CA . LEU A 1 253 ? -0.420 6.938 4.931 1.00 82.19 253 LEU A CA 1
ATOM 1972 C C . LEU A 1 253 ? -0.211 7.227 3.447 1.00 82.19 253 LEU A C 1
ATOM 1974 O O . LEU A 1 253 ? 0.903 7.090 2.940 1.00 82.19 253 LEU A O 1
ATOM 1978 N N . SER A 1 254 ? -1.270 7.605 2.736 1.00 86.88 254 SER A N 1
ATOM 1979 C CA . SER A 1 254 ? -1.171 7.898 1.310 1.00 86.88 254 SER A CA 1
ATOM 1980 C C . SER A 1 254 ? -0.358 9.160 1.023 1.00 86.88 254 SER A C 1
ATOM 1982 O O . SER A 1 254 ? 0.223 9.249 -0.049 1.00 86.88 254 SER A O 1
ATOM 1984 N N . ILE A 1 255 ? -0.253 10.116 1.953 1.00 86.56 255 ILE A N 1
ATOM 1985 C CA . ILE A 1 255 ? 0.502 11.368 1.751 1.00 86.56 255 ILE A CA 1
ATOM 1986 C C . ILE A 1 255 ? 1.995 11.118 1.481 1.00 86.56 255 ILE A C 1
ATOM 1988 O O . ILE A 1 255 ? 2.468 11.524 0.417 1.00 86.56 255 ILE A O 1
ATOM 1992 N N . PRO A 1 256 ? 2.762 10.453 2.373 1.00 83.94 256 PRO A N 1
ATOM 1993 C CA . PRO A 1 256 ? 4.172 10.184 2.114 1.00 83.94 256 PRO A CA 1
ATOM 1994 C C . PRO A 1 256 ? 4.341 9.285 0.886 1.00 83.94 256 PRO A C 1
ATOM 1996 O O . PRO A 1 256 ? 5.255 9.504 0.096 1.00 83.94 256 PRO A O 1
ATOM 1999 N N . SER A 1 257 ? 3.424 8.335 0.672 1.00 85.00 257 SER A N 1
ATOM 2000 C CA . SER A 1 257 ? 3.449 7.445 -0.492 1.00 85.00 257 SER A CA 1
ATOM 2001 C C . SER A 1 257 ? 3.255 8.193 -1.818 1.00 85.00 257 SER A C 1
ATOM 2003 O O . SER A 1 257 ? 3.972 7.946 -2.788 1.00 85.00 257 SER A O 1
ATOM 2005 N N . LEU A 1 258 ? 2.349 9.173 -1.866 1.00 90.06 258 LEU A N 1
ATOM 2006 C CA . LEU A 1 258 ? 2.130 10.038 -3.028 1.00 90.06 258 LEU A CA 1
ATOM 2007 C C . LEU A 1 258 ? 3.346 10.917 -3.320 1.00 90.06 258 LEU A C 1
ATOM 2009 O O . LEU A 1 258 ? 3.730 11.054 -4.478 1.00 90.06 258 LEU A O 1
ATOM 2013 N N . ILE A 1 259 ? 3.978 11.477 -2.285 1.00 89.31 259 ILE A N 1
ATOM 2014 C CA . ILE A 1 259 ? 5.190 12.294 -2.442 1.00 89.31 259 ILE A CA 1
ATOM 2015 C C . ILE A 1 259 ? 6.332 11.440 -3.001 1.00 89.31 259 ILE A C 1
ATOM 2017 O O . ILE A 1 259 ? 6.969 11.831 -3.978 1.00 89.31 259 ILE A O 1
ATOM 2021 N N . ILE A 1 260 ? 6.572 10.266 -2.410 1.00 84.69 260 ILE A N 1
ATOM 2022 C CA . ILE A 1 260 ? 7.649 9.362 -2.828 1.00 84.69 260 ILE A CA 1
ATOM 2023 C C . ILE A 1 260 ? 7.399 8.839 -4.243 1.00 84.69 260 ILE A C 1
ATOM 2025 O O . ILE A 1 260 ? 8.300 8.897 -5.073 1.00 84.69 260 ILE A O 1
ATOM 2029 N N . SER A 1 261 ? 6.186 8.375 -4.552 1.00 85.94 261 SER A N 1
ATOM 2030 C CA . SER A 1 261 ? 5.856 7.869 -5.891 1.00 85.94 261 SER A CA 1
ATOM 2031 C C . SER A 1 261 ? 5.915 8.960 -6.960 1.00 85.94 261 SER A C 1
ATOM 2033 O O . SER A 1 261 ? 6.425 8.709 -8.049 1.00 85.94 261 SER A O 1
ATOM 2035 N N . TYR A 1 262 ? 5.489 10.188 -6.649 1.00 90.00 262 TYR A N 1
ATOM 2036 C CA . TYR A 1 262 ? 5.656 11.325 -7.553 1.00 90.00 262 TYR A CA 1
ATOM 2037 C C . TYR A 1 262 ? 7.135 11.646 -7.791 1.00 90.00 262 TYR A C 1
ATOM 2039 O O . TYR A 1 262 ? 7.560 11.834 -8.929 1.00 90.00 262 TYR A O 1
ATOM 2047 N N . LEU A 1 263 ? 7.941 11.662 -6.728 1.00 88.88 263 LEU A N 1
ATOM 2048 C CA . LEU A 1 263 ? 9.374 11.913 -6.828 1.00 88.88 263 LEU A CA 1
ATOM 2049 C C . LEU A 1 263 ? 10.086 10.802 -7.622 1.00 88.88 263 LEU A C 1
ATOM 2051 O O . LEU A 1 263 ? 10.940 11.103 -8.456 1.00 88.88 263 LEU A O 1
ATOM 2055 N N . MET A 1 264 ? 9.680 9.541 -7.445 1.00 83.38 264 MET A N 1
ATOM 2056 C CA . MET A 1 264 ? 10.210 8.379 -8.168 1.00 83.38 264 MET A CA 1
ATOM 2057 C C . MET A 1 264 ? 10.060 8.522 -9.688 1.00 83.38 264 MET A C 1
ATOM 2059 O O . MET A 1 264 ? 10.968 8.155 -10.431 1.00 83.38 264 MET A O 1
ATOM 2063 N N . ILE A 1 265 ? 8.971 9.144 -10.161 1.00 87.38 265 ILE A N 1
ATOM 2064 C CA . ILE A 1 265 ? 8.760 9.391 -11.596 1.00 87.38 265 ILE A CA 1
ATOM 2065 C C . ILE A 1 265 ? 9.911 10.211 -12.201 1.00 87.38 265 ILE A C 1
ATOM 2067 O O . ILE A 1 265 ? 10.278 9.973 -13.355 1.00 87.38 265 ILE A O 1
ATOM 2071 N N . TYR A 1 266 ? 10.488 11.141 -11.430 1.00 86.12 266 TYR A N 1
ATOM 2072 C CA . TYR A 1 266 ? 11.547 12.050 -11.875 1.00 86.12 266 TYR A CA 1
ATOM 2073 C C . TYR A 1 266 ? 12.958 11.630 -11.458 1.00 86.12 266 TYR A C 1
ATOM 2075 O O . TYR A 1 266 ? 13.909 11.970 -12.167 1.00 86.12 266 TYR A O 1
ATOM 2083 N N . LEU A 1 267 ? 13.106 10.929 -10.330 1.00 83.88 267 LEU A N 1
ATOM 2084 C CA . LEU A 1 267 ? 14.400 10.422 -9.869 1.00 83.88 267 LEU A CA 1
ATOM 2085 C C . LEU A 1 267 ? 14.901 9.278 -10.744 1.00 83.88 267 LEU A C 1
ATOM 2087 O O . LEU A 1 267 ? 16.096 9.211 -11.019 1.00 83.88 267 LEU A O 1
ATOM 2091 N N . GLU A 1 268 ? 14.004 8.416 -11.220 1.00 81.19 268 GLU A N 1
ATOM 2092 C CA . GLU A 1 268 ? 14.389 7.289 -12.056 1.00 81.19 268 GLU A CA 1
ATOM 2093 C C . GLU A 1 268 ? 14.608 7.742 -13.516 1.00 81.19 268 GLU A C 1
ATOM 2095 O O . GLU A 1 268 ? 13.656 8.162 -14.190 1.00 81.19 268 GLU A O 1
ATOM 2100 N N . PRO A 1 269 ? 15.842 7.654 -14.062 1.00 81.44 269 PRO A N 1
ATOM 2101 C CA . PRO A 1 269 ? 16.159 8.210 -15.380 1.00 81.44 269 PRO A CA 1
ATOM 2102 C C . PRO A 1 269 ? 15.324 7.603 -16.512 1.00 81.44 269 PRO A C 1
ATOM 2104 O O . PRO A 1 269 ? 14.986 8.296 -17.476 1.00 81.44 269 PRO A O 1
ATOM 2107 N N . HIS A 1 270 ? 14.985 6.315 -16.397 1.00 80.62 270 HIS A N 1
ATOM 2108 C CA . HIS A 1 270 ? 14.165 5.601 -17.371 1.00 80.62 270 HIS A CA 1
ATOM 2109 C C . HIS A 1 270 ? 12.714 6.104 -17.359 1.00 80.62 270 HIS A C 1
ATOM 2111 O O . HIS A 1 270 ? 12.181 6.498 -18.399 1.00 80.62 270 HIS A O 1
ATOM 2117 N N . SER A 1 271 ? 12.105 6.178 -16.171 1.00 83.00 271 SER A N 1
ATOM 2118 C CA . SER A 1 271 ? 10.750 6.705 -15.974 1.00 83.00 271 SER A CA 1
ATOM 2119 C C . SER A 1 271 ? 10.631 8.166 -16.426 1.00 83.00 271 SER A C 1
ATOM 2121 O O . SER A 1 271 ? 9.677 8.534 -17.124 1.00 83.00 271 SER A O 1
ATOM 2123 N N . ARG A 1 272 ? 11.624 8.999 -16.091 1.00 85.56 272 ARG A N 1
ATOM 2124 C CA . ARG A 1 272 ? 11.641 10.418 -16.460 1.00 85.56 272 ARG A CA 1
ATOM 2125 C C . ARG A 1 272 ? 11.624 10.598 -17.972 1.00 85.56 272 ARG A C 1
ATOM 2127 O O . ARG A 1 272 ? 10.770 11.320 -18.481 1.00 85.56 272 ARG A O 1
ATOM 2134 N N . ARG A 1 273 ? 12.529 9.919 -18.691 1.00 84.69 273 ARG A N 1
ATOM 2135 C CA . ARG A 1 273 ? 12.610 9.992 -20.161 1.00 84.69 273 ARG A CA 1
ATOM 2136 C C . ARG A 1 273 ? 11.300 9.557 -20.809 1.00 84.69 273 ARG A C 1
ATOM 2138 O O . ARG A 1 273 ? 10.781 10.276 -21.661 1.00 84.69 273 ARG A O 1
ATOM 2145 N N . HIS A 1 274 ? 10.737 8.435 -20.363 1.00 84.94 274 HIS A N 1
ATOM 2146 C CA . HIS A 1 274 ? 9.473 7.923 -20.887 1.00 84.94 274 HIS A CA 1
ATOM 2147 C C . HIS A 1 274 ? 8.328 8.933 -20.716 1.00 84.94 274 HIS A C 1
ATOM 2149 O O . HIS A 1 274 ? 7.617 9.240 -21.671 1.00 84.94 274 HIS A O 1
ATOM 2155 N N . THR A 1 275 ? 8.198 9.514 -19.522 1.00 86.25 275 THR A N 1
ATOM 2156 C CA . THR A 1 275 ? 7.135 10.478 -19.194 1.00 86.25 275 THR A CA 1
ATOM 2157 C C . THR A 1 275 ? 7.288 11.794 -19.960 1.00 86.25 275 THR A C 1
ATOM 2159 O O . THR A 1 275 ? 6.292 12.363 -20.398 1.00 86.25 275 THR A O 1
ATOM 2162 N N . THR A 1 276 ? 8.519 12.272 -20.176 1.00 86.62 276 THR A N 1
ATOM 2163 C CA . THR A 1 276 ? 8.763 13.506 -20.945 1.00 86.62 276 THR A CA 1
ATOM 2164 C C . THR A 1 276 ? 8.510 13.354 -22.441 1.00 86.62 276 THR A C 1
ATOM 2166 O O . THR A 1 276 ? 8.104 14.316 -23.081 1.00 86.62 276 THR A O 1
ATOM 2169 N N . VAL A 1 277 ? 8.761 12.168 -23.002 1.00 86.06 277 VAL A N 1
ATOM 2170 C CA . VAL A 1 277 ? 8.647 11.926 -24.449 1.00 86.06 277 VAL A CA 1
ATOM 2171 C C . VAL A 1 277 ? 7.229 11.522 -24.837 1.00 86.06 277 VAL A C 1
ATOM 2173 O O . VAL A 1 277 ? 6.719 11.971 -25.859 1.00 86.06 277 VAL A O 1
ATOM 2176 N N . HIS A 1 278 ? 6.587 10.677 -24.033 1.00 84.38 278 HIS A N 1
ATOM 2177 C CA . HIS A 1 278 ? 5.300 10.080 -24.380 1.00 84.38 278 HIS A CA 1
ATOM 2178 C C . HIS A 1 278 ? 4.117 10.642 -23.581 1.00 84.38 278 HIS A C 1
ATOM 2180 O O . HIS A 1 278 ? 2.963 10.428 -23.952 1.00 84.38 278 HIS A O 1
ATOM 2186 N N . GLY A 1 279 ? 4.392 11.381 -22.506 1.00 85.44 279 GLY A N 1
ATOM 2187 C CA . GLY A 1 279 ? 3.388 11.869 -21.569 1.00 85.44 279 GLY A CA 1
ATOM 2188 C C . GLY A 1 279 ? 3.117 10.895 -20.419 1.00 85.44 279 GLY A C 1
ATOM 2189 O O . GLY A 1 279 ? 3.557 9.745 -20.409 1.00 85.44 279 GLY A O 1
ATOM 2190 N N . PHE A 1 280 ? 2.376 11.380 -19.424 1.00 86.88 280 PHE A N 1
ATOM 2191 C CA . PHE A 1 280 ? 2.107 10.667 -18.171 1.00 86.88 280 PHE A CA 1
ATOM 2192 C C . PHE A 1 280 ? 1.248 9.407 -18.349 1.00 86.88 280 PHE A C 1
ATOM 2194 O O . PHE A 1 280 ? 1.533 8.377 -17.751 1.00 86.88 280 PHE A O 1
ATOM 2201 N N . PHE A 1 281 ? 0.218 9.472 -19.197 1.00 86.69 281 PHE A N 1
ATOM 2202 C CA . PHE A 1 281 ? -0.761 8.392 -19.395 1.00 86.69 281 PHE A CA 1
ATOM 2203 C C . PHE A 1 281 ? -0.469 7.517 -20.622 1.00 86.69 281 PHE A C 1
ATOM 2205 O O . PHE A 1 281 ? -1.349 6.822 -21.134 1.00 86.69 281 PHE A O 1
ATOM 2212 N N . TYR A 1 282 ? 0.759 7.548 -21.135 1.00 83.56 282 TYR A N 1
ATOM 2213 C CA . TYR A 1 282 ? 1.112 6.719 -22.279 1.00 83.56 282 TYR A CA 1
ATOM 2214 C C . TYR A 1 282 ? 1.049 5.228 -21.924 1.00 83.56 282 TYR A C 1
ATOM 2216 O O . TYR A 1 282 ? 1.584 4.807 -20.900 1.00 83.56 282 TYR A O 1
ATOM 2224 N N . GLY A 1 283 ? 0.377 4.432 -22.759 1.00 80.75 283 GLY A N 1
ATOM 2225 C CA . GLY A 1 283 ? 0.161 2.999 -22.518 1.00 80.75 283 GLY A CA 1
ATOM 2226 C C . GLY A 1 283 ? -0.982 2.650 -21.567 1.00 80.75 283 GLY A C 1
ATOM 2227 O O . GLY A 1 283 ? -1.205 1.472 -21.316 1.00 80.75 283 GLY A O 1
ATOM 2228 N N . PHE A 1 284 ? -1.731 3.640 -21.072 1.00 82.19 284 PHE A N 1
ATOM 2229 C CA . PHE A 1 284 ? -2.925 3.405 -20.247 1.00 82.19 284 PHE A CA 1
ATOM 2230 C C . PHE A 1 284 ? -4.198 3.251 -21.071 1.00 82.19 284 PHE A C 1
ATOM 2232 O O . PHE A 1 284 ? -5.168 2.654 -20.607 1.00 82.19 284 PHE A O 1
ATOM 2239 N N . LEU A 1 285 ? -4.209 3.831 -22.271 1.00 80.00 285 LEU A N 1
ATOM 2240 C CA . LEU A 1 285 ? -5.374 3.789 -23.136 1.00 80.00 285 LEU A CA 1
ATOM 2241 C C . LEU A 1 285 ? -5.573 2.377 -23.700 1.00 80.00 285 LEU A C 1
ATOM 2243 O O . LEU A 1 285 ? -4.593 1.692 -24.009 1.00 80.00 285 LEU A O 1
ATOM 2247 N N . PRO A 1 286 ? -6.836 1.951 -23.846 1.00 70.94 286 PRO A N 1
ATOM 2248 C CA . PRO A 1 286 ? -7.161 0.668 -24.438 1.00 70.94 286 PRO A CA 1
ATOM 2249 C C . PRO A 1 286 ? -6.635 0.585 -25.873 1.00 70.94 286 PRO A C 1
ATOM 2251 O O . PRO A 1 286 ? -6.632 1.566 -26.621 1.00 70.94 286 PRO A O 1
ATOM 2254 N N . SER A 1 287 ? -6.151 -0.600 -26.247 1.00 66.88 287 SER A N 1
ATOM 2255 C CA . SER A 1 287 ? -5.660 -0.836 -27.601 1.00 66.88 287 SER A CA 1
ATOM 2256 C C . SER A 1 287 ? -6.825 -0.692 -28.586 1.00 66.88 287 SER A C 1
ATOM 2258 O O . SER A 1 287 ? -7.875 -1.289 -28.355 1.00 66.88 287 SER A O 1
ATOM 2260 N N . PRO A 1 288 ? -6.673 0.024 -29.714 1.00 63.62 288 PRO A N 1
ATOM 2261 C CA . PRO A 1 288 ? -7.749 0.189 -30.697 1.00 63.62 288 PRO A CA 1
ATOM 2262 C C . PRO A 1 288 ? -8.240 -1.141 -31.301 1.00 63.62 288 PRO A C 1
ATOM 2264 O O . PRO A 1 288 ? -9.304 -1.177 -31.907 1.00 63.62 288 PRO A O 1
ATOM 2267 N N . ASN A 1 289 ? -7.498 -2.236 -31.095 1.00 63.22 289 ASN A N 1
ATOM 2268 C CA . ASN A 1 289 ? -7.847 -3.578 -31.561 1.00 63.22 289 ASN A CA 1
ATOM 2269 C C . ASN A 1 289 ? -8.443 -4.483 -30.460 1.00 63.22 289 ASN A C 1
ATOM 2271 O O . ASN A 1 289 ? -8.740 -5.643 -30.739 1.00 63.22 289 ASN A O 1
ATOM 2275 N N . SER A 1 290 ? -8.604 -4.014 -29.213 1.00 60.19 290 SER A N 1
ATOM 2276 C CA . SER A 1 290 ? -9.295 -4.783 -28.166 1.00 60.19 290 SER A CA 1
ATOM 2277 C C . SER A 1 290 ? -10.808 -4.572 -28.269 1.00 60.19 290 SER A C 1
ATOM 2279 O O . SER A 1 290 ? -11.343 -3.574 -27.794 1.00 60.19 290 SER A O 1
ATOM 2281 N N . SER A 1 291 ? -11.478 -5.517 -28.926 1.00 59.25 291 SER A N 1
ATOM 2282 C CA . SER A 1 291 ? -12.921 -5.565 -29.192 1.00 59.25 291 SER A CA 1
ATOM 2283 C C . SER A 1 291 ? -13.811 -5.543 -27.938 1.00 59.25 291 SER A C 1
ATOM 2285 O O . SER A 1 291 ? -13.486 -6.231 -26.966 1.00 59.25 291 SER A O 1
ATOM 2287 N N . GLU A 1 292 ? -14.944 -4.823 -28.042 1.00 59.12 292 GLU A N 1
ATOM 2288 C CA . GLU A 1 292 ? -16.319 -4.976 -27.472 1.00 59.12 292 GLU A CA 1
ATOM 2289 C C . GLU A 1 292 ? -16.534 -5.405 -26.000 1.00 59.12 292 GLU A C 1
ATOM 2291 O O . GLU A 1 292 ? -17.655 -5.394 -25.500 1.00 59.12 292 GLU A O 1
ATOM 2296 N N . SER A 1 293 ? -15.496 -5.772 -25.259 1.00 66.56 293 SER A N 1
ATOM 2297 C CA . SER A 1 293 ? -15.589 -6.165 -23.856 1.00 66.56 293 SER A CA 1
ATOM 2298 C C . SER A 1 293 ? -15.393 -4.945 -22.958 1.00 66.56 293 SER A C 1
ATOM 2300 O O . SER A 1 293 ? -14.476 -4.148 -23.161 1.00 66.56 293 SER A O 1
ATOM 2302 N N . PHE A 1 294 ? -16.219 -4.823 -21.916 1.00 66.25 294 PHE A N 1
ATOM 2303 C CA . PHE A 1 294 ? -16.111 -3.767 -20.897 1.00 66.25 294 PHE A CA 1
ATOM 2304 C C . PHE A 1 294 ? -14.678 -3.630 -20.340 1.00 66.25 294 PHE A C 1
ATOM 2306 O O . PHE A 1 294 ? -14.163 -2.528 -20.159 1.00 66.25 294 PHE A O 1
ATOM 2313 N N . PHE A 1 295 ? -13.988 -4.760 -20.150 1.00 62.84 295 PHE A N 1
ATOM 2314 C CA . PHE A 1 295 ? -12.594 -4.816 -19.698 1.00 62.84 295 PHE A CA 1
ATOM 2315 C C . PHE A 1 295 ? -11.586 -4.323 -20.746 1.00 62.84 295 PHE A C 1
ATOM 2317 O O . PHE A 1 295 ? -10.574 -3.720 -20.389 1.00 62.84 295 PHE A O 1
ATOM 2324 N N . GLY A 1 296 ? -11.873 -4.539 -22.032 1.00 63.62 296 GLY A N 1
ATOM 2325 C CA . GLY A 1 296 ? -11.102 -3.986 -23.140 1.00 63.62 296 GLY A CA 1
ATOM 2326 C C . GLY A 1 296 ? -11.206 -2.465 -23.208 1.00 63.62 296 GLY A C 1
ATOM 2327 O O . GLY A 1 296 ? -10.195 -1.821 -23.443 1.00 63.62 296 GLY A O 1
ATOM 2328 N N . GLN A 1 297 ? -12.379 -1.886 -22.920 1.00 62.91 297 GLN A N 1
ATOM 2329 C CA . GLN A 1 297 ? -12.595 -0.430 -22.897 1.00 62.91 297 GLN A CA 1
ATOM 2330 C C . GLN A 1 297 ? -11.971 0.259 -21.677 1.00 62.91 297 GLN A C 1
ATOM 2332 O O . GLN A 1 297 ? -11.442 1.362 -21.802 1.00 62.91 297 GLN A O 1
ATOM 2337 N N . LEU A 1 298 ? -12.009 -0.383 -20.504 1.00 71.06 298 LEU A N 1
ATOM 2338 C CA . LEU A 1 298 ? -11.417 0.168 -19.282 1.00 71.06 298 LEU A CA 1
ATOM 2339 C C . LEU A 1 298 ? -9.875 0.155 -19.319 1.00 71.06 298 LEU A C 1
ATOM 2341 O O . LEU A 1 298 ? -9.250 0.950 -18.630 1.00 71.06 298 LEU A O 1
ATOM 2345 N N . GLY A 1 299 ? -9.256 -0.678 -20.164 1.00 80.62 299 GLY A N 1
ATOM 2346 C CA . GLY A 1 299 ? -7.803 -0.808 -20.299 1.00 80.62 299 GLY A CA 1
ATOM 2347 C C . GLY A 1 299 ? -7.184 -1.672 -19.190 1.00 80.62 299 GLY A C 1
ATOM 2348 O O . GLY A 1 299 ? -7.443 -1.483 -18.002 1.00 80.62 299 GLY A O 1
ATOM 2349 N N . LEU A 1 300 ? -6.319 -2.626 -19.562 1.00 81.44 300 LEU A N 1
ATOM 2350 C CA . LEU A 1 300 ? -5.714 -3.587 -18.619 1.00 81.44 300 LEU A CA 1
ATOM 2351 C C . LEU A 1 300 ? -4.952 -2.908 -17.471 1.00 81.44 300 LEU A C 1
ATOM 2353 O O . LEU A 1 300 ? -5.002 -3.372 -16.335 1.00 81.44 300 LEU A O 1
ATOM 2357 N N . VAL A 1 301 ? -4.278 -1.792 -17.749 1.00 85.69 301 VAL A N 1
ATOM 2358 C CA . VAL A 1 301 ? -3.506 -1.050 -16.742 1.00 85.69 301 VAL A CA 1
ATOM 2359 C C . VAL A 1 301 ? -4.421 -0.479 -15.658 1.00 85.69 301 VAL A C 1
ATOM 2361 O O . VAL A 1 301 ? -4.113 -0.594 -14.474 1.00 85.69 301 VAL A O 1
ATOM 2364 N N . TRP A 1 302 ? -5.581 0.066 -16.033 1.00 88.56 302 TRP A N 1
ATOM 2365 C CA . TRP A 1 302 ? -6.560 0.568 -15.068 1.00 88.56 302 TRP A CA 1
ATOM 2366 C C . TRP A 1 302 ? -7.173 -0.547 -14.231 1.00 88.56 302 TRP A C 1
ATOM 2368 O O . TRP A 1 302 ? -7.380 -0.352 -13.037 1.00 88.56 302 TRP A O 1
ATOM 2378 N N . LEU A 1 303 ? -7.399 -1.729 -14.81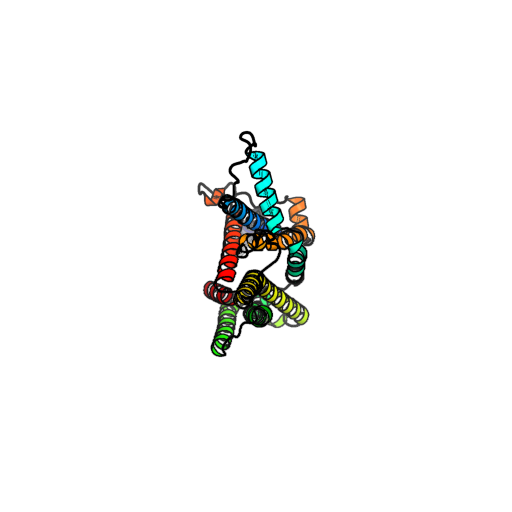0 1.00 88.19 303 LEU A N 1
ATOM 2379 C CA . LEU A 1 303 ? -7.837 -2.899 -14.046 1.00 88.19 303 LEU A CA 1
ATOM 2380 C C . LEU A 1 303 ? -6.799 -3.330 -13.013 1.00 88.19 303 LEU A C 1
ATOM 2382 O O . LEU A 1 303 ? -7.158 -3.599 -11.869 1.00 88.19 303 LEU A O 1
ATOM 2386 N N . VAL A 1 304 ? -5.517 -3.343 -13.385 1.00 88.31 304 VAL A N 1
ATOM 2387 C CA . VAL A 1 304 ? -4.422 -3.637 -12.450 1.00 88.31 304 VAL A CA 1
ATOM 2388 C C . VAL A 1 304 ? -4.360 -2.588 -11.339 1.00 88.31 304 VAL A C 1
ATOM 2390 O O . VAL A 1 304 ? -4.229 -2.953 -10.174 1.00 88.31 304 VAL A O 1
ATOM 2393 N N . ILE A 1 305 ? -4.508 -1.303 -11.670 1.00 92.06 305 ILE A N 1
ATOM 2394 C CA . ILE A 1 305 ? -4.523 -0.211 -10.687 1.00 92.06 305 ILE A CA 1
ATOM 2395 C C . ILE A 1 305 ? -5.708 -0.356 -9.732 1.00 92.06 305 ILE A C 1
ATOM 2397 O O . ILE A 1 305 ? -5.518 -0.309 -8.521 1.00 92.06 305 ILE A O 1
ATOM 2401 N N . LEU A 1 306 ? -6.913 -0.602 -10.251 1.00 92.25 306 LEU A N 1
ATOM 2402 C CA . LEU A 1 306 ? -8.113 -0.834 -9.443 1.00 92.25 306 LEU A CA 1
ATOM 2403 C C . LEU A 1 306 ? -7.928 -2.031 -8.510 1.00 92.25 306 LEU A C 1
ATOM 2405 O O . LEU A 1 306 ? -8.164 -1.920 -7.306 1.00 92.25 306 LEU A O 1
ATOM 2409 N N . TYR A 1 307 ? -7.456 -3.153 -9.051 1.00 91.56 307 TYR A N 1
ATOM 2410 C CA . TYR A 1 307 ? -7.183 -4.364 -8.288 1.00 91.56 307 TYR A CA 1
ATOM 2411 C C . TYR A 1 307 ? -6.155 -4.114 -7.179 1.00 91.56 307 TYR A C 1
ATOM 2413 O O . TYR A 1 307 ? -6.380 -4.478 -6.023 1.00 91.56 307 TYR A O 1
ATOM 2421 N N . HIS A 1 308 ? -5.051 -3.435 -7.497 1.00 91.31 308 HIS A N 1
ATOM 2422 C CA . HIS A 1 308 ? -3.992 -3.150 -6.535 1.00 91.31 308 HIS A CA 1
ATOM 2423 C C . HIS A 1 308 ? -4.439 -2.144 -5.462 1.00 91.31 308 HIS A C 1
ATOM 2425 O O . HIS A 1 308 ? -4.127 -2.317 -4.279 1.00 91.31 308 HIS A O 1
ATOM 2431 N N . SER A 1 309 ? -5.239 -1.140 -5.833 1.00 92.88 309 SER A N 1
ATOM 2432 C CA . SER A 1 309 ? -5.845 -0.209 -4.883 1.00 92.88 309 SER A CA 1
ATOM 2433 C C . SER A 1 309 ? -6.792 -0.924 -3.920 1.00 92.88 309 SER A C 1
ATOM 2435 O O . SER A 1 309 ? -6.637 -0.772 -2.709 1.00 92.88 309 SER A O 1
ATOM 2437 N N . ILE A 1 310 ? -7.720 -1.744 -4.424 1.00 93.06 310 ILE A N 1
ATOM 2438 C CA . ILE A 1 310 ? -8.665 -2.509 -3.593 1.00 93.06 310 ILE A CA 1
ATOM 2439 C C . ILE A 1 310 ? -7.913 -3.480 -2.675 1.00 93.06 310 ILE A C 1
ATOM 2441 O O . ILE A 1 310 ? -8.186 -3.519 -1.475 1.00 93.06 310 ILE A O 1
ATOM 2445 N N . GLY A 1 311 ? -6.926 -4.208 -3.206 1.00 89.94 311 GLY A N 1
ATOM 2446 C CA . GLY A 1 311 ? -6.090 -5.119 -2.424 1.00 89.94 311 GLY A CA 1
ATOM 2447 C C . GLY A 1 311 ? -5.366 -4.408 -1.278 1.00 89.94 311 GLY A C 1
ATOM 2448 O O . GLY A 1 311 ? -5.372 -4.892 -0.147 1.00 89.94 311 GLY A O 1
ATOM 2449 N N . GLY A 1 312 ? -4.814 -3.216 -1.525 1.00 89.12 312 GLY A N 1
ATOM 2450 C CA . GLY A 1 312 ? -4.186 -2.399 -0.484 1.00 89.12 312 GLY A CA 1
ATOM 2451 C C . GLY A 1 312 ? -5.157 -1.964 0.621 1.00 89.12 312 GLY A C 1
ATOM 2452 O O . GLY A 1 312 ? -4.814 -2.031 1.804 1.00 89.12 312 GLY A O 1
ATOM 2453 N N . LEU A 1 313 ? -6.386 -1.576 0.262 1.00 91.31 313 LEU A N 1
ATOM 2454 C CA . LEU A 1 313 ? -7.424 -1.225 1.240 1.00 91.31 313 LEU A CA 1
ATOM 2455 C C . LEU A 1 313 ? -7.859 -2.445 2.061 1.00 91.31 313 LEU A C 1
ATOM 2457 O O . LEU A 1 313 ? -7.946 -2.362 3.286 1.00 91.31 313 LEU A O 1
ATOM 2461 N N . LEU A 1 314 ? -8.058 -3.597 1.420 1.00 91.06 314 LEU A N 1
ATOM 2462 C CA . LEU A 1 314 ? -8.407 -4.846 2.099 1.00 91.06 314 LEU A CA 1
ATOM 2463 C C . LEU A 1 314 ? -7.319 -5.269 3.094 1.00 91.06 314 LEU A C 1
ATOM 2465 O O . LEU A 1 314 ? -7.620 -5.640 4.228 1.00 91.06 314 LEU A O 1
ATOM 2469 N N . VAL A 1 315 ? -6.046 -5.136 2.713 1.00 88.44 315 VAL A N 1
ATOM 2470 C CA . VAL A 1 315 ? -4.914 -5.374 3.617 1.00 88.44 315 VAL A CA 1
ATOM 2471 C C . VAL A 1 315 ? -4.987 -4.466 4.844 1.00 88.44 315 VAL A C 1
ATOM 2473 O O . VAL A 1 315 ? -4.746 -4.937 5.956 1.00 88.44 315 VAL A O 1
ATOM 2476 N N . SER A 1 316 ? -5.353 -3.191 4.684 1.00 87.31 316 SER A N 1
ATOM 2477 C CA . SER A 1 316 ? -5.490 -2.273 5.822 1.00 87.31 316 SER A CA 1
ATOM 2478 C C . SER A 1 316 ? -6.598 -2.708 6.795 1.00 87.31 316 SER A C 1
ATOM 2480 O O . SER A 1 316 ? -6.401 -2.676 8.012 1.00 87.31 316 SER A O 1
ATOM 2482 N N . VAL A 1 317 ? -7.719 -3.214 6.266 1.00 89.00 317 VAL A N 1
ATOM 2483 C CA . VAL A 1 317 ? -8.829 -3.781 7.048 1.00 89.00 317 VAL A CA 1
ATOM 2484 C C . VAL A 1 317 ? -8.384 -5.040 7.800 1.00 89.00 317 VAL A C 1
ATOM 2486 O O . VAL A 1 317 ? -8.610 -5.140 9.006 1.00 89.00 317 VAL A O 1
ATOM 2489 N N . ILE A 1 318 ? -7.692 -5.968 7.130 1.00 87.44 318 ILE A N 1
ATOM 2490 C CA . ILE A 1 318 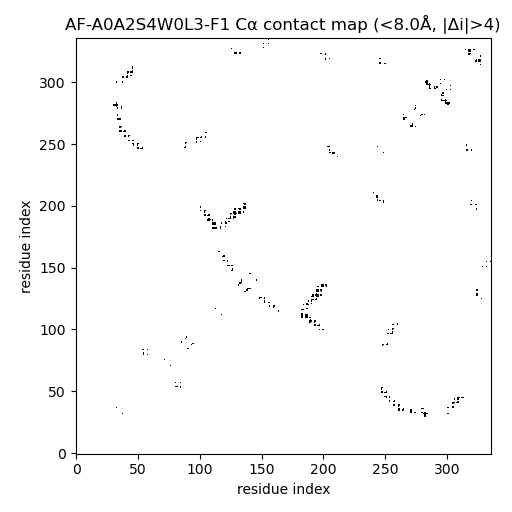? -7.181 -7.205 7.748 1.00 87.44 318 ILE A CA 1
ATOM 2491 C C . ILE A 1 318 ? -6.180 -6.884 8.861 1.00 87.44 318 ILE A C 1
ATOM 2493 O O . ILE A 1 318 ? -6.229 -7.484 9.933 1.00 87.44 318 ILE A O 1
ATOM 2497 N N . VAL A 1 319 ? -5.285 -5.914 8.652 1.00 85.19 319 VAL A N 1
ATOM 2498 C CA . VAL A 1 319 ? -4.321 -5.506 9.684 1.00 85.19 319 VAL A CA 1
ATOM 2499 C C . VAL A 1 319 ? -5.030 -4.882 10.886 1.00 85.19 319 VAL A C 1
ATOM 2501 O O . VAL A 1 319 ? -4.636 -5.179 12.015 1.00 85.19 319 VAL A O 1
ATOM 2504 N N . LYS A 1 320 ? -6.097 -4.089 10.680 1.00 83.88 320 LYS A N 1
ATOM 2505 C CA . LYS A 1 320 ? -6.921 -3.571 11.788 1.00 83.88 320 LYS A CA 1
ATOM 2506 C C . LYS A 1 320 ? -7.528 -4.715 12.610 1.00 83.88 320 LYS A C 1
ATOM 2508 O O . LYS A 1 320 ? -7.482 -4.655 13.834 1.00 83.88 320 LYS A O 1
ATOM 2513 N N . GLN A 1 321 ? -8.076 -5.739 11.953 1.00 84.31 321 GLN A N 1
ATOM 2514 C CA . GLN A 1 321 ? -8.822 -6.813 12.622 1.00 84.31 321 GLN A CA 1
ATOM 2515 C C . GLN A 1 321 ? -7.922 -7.894 13.238 1.00 84.31 321 GLN A C 1
ATOM 2517 O O . GLN A 1 321 ? -8.125 -8.304 14.377 1.00 84.31 321 GLN A O 1
ATOM 2522 N N . SER A 1 322 ? -6.916 -8.363 12.501 1.00 82.25 322 SER A N 1
ATOM 2523 C CA . SER A 1 322 ? -6.147 -9.570 12.842 1.00 82.25 322 SER A CA 1
ATOM 2524 C C . SER A 1 322 ? -4.654 -9.297 13.071 1.00 82.25 322 SER A C 1
ATOM 2526 O O . SER A 1 322 ? -3.940 -10.108 13.669 1.00 82.25 322 SER A O 1
ATOM 2528 N N . GLY A 1 323 ? -4.170 -8.120 12.673 1.00 82.75 323 GLY A N 1
ATOM 2529 C CA . GLY A 1 323 ? -2.766 -7.727 12.771 1.00 82.75 323 GLY A CA 1
ATOM 2530 C C . GLY A 1 323 ? -1.906 -8.192 11.593 1.00 82.75 323 GLY A C 1
ATOM 2531 O O . GLY A 1 323 ? -2.325 -8.948 10.714 1.00 82.75 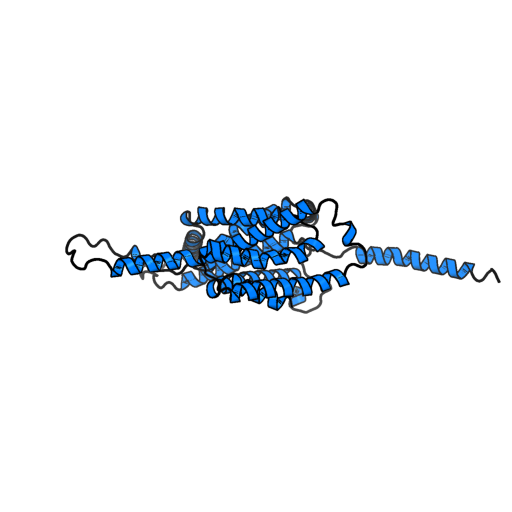323 GLY A O 1
ATOM 2532 N N . SER A 1 324 ? -0.663 -7.718 11.570 1.00 81.50 324 SER A N 1
ATOM 2533 C CA . SER A 1 324 ? 0.264 -7.876 10.442 1.00 81.50 324 SER A CA 1
ATOM 2534 C C . SER A 1 324 ? 0.780 -9.304 10.229 1.00 81.50 324 SER A C 1
ATOM 2536 O O . SER A 1 324 ? 1.115 -9.655 9.098 1.00 81.50 324 SER A O 1
ATOM 2538 N N . VAL A 1 325 ? 0.799 -10.146 11.267 1.00 82.50 325 VAL A N 1
ATOM 2539 C CA . VAL A 1 325 ? 1.230 -11.553 11.170 1.00 82.50 325 VAL A CA 1
ATOM 2540 C C . VAL A 1 325 ? 0.230 -12.385 10.362 1.00 82.50 325 VAL A C 1
ATOM 2542 O O . VAL A 1 325 ? 0.632 -13.095 9.446 1.00 82.50 325 VAL A O 1
ATOM 2545 N N . VAL A 1 326 ? -1.074 -12.252 10.632 1.00 85.00 326 VAL A N 1
ATOM 2546 C CA . VAL A 1 326 ? -2.129 -12.987 9.903 1.00 85.00 326 VAL A CA 1
ATOM 2547 C C . VAL A 1 326 ? -2.160 -12.588 8.430 1.00 85.00 326 VAL A C 1
ATOM 2549 O O . VAL A 1 326 ? -2.270 -13.450 7.562 1.00 85.00 326 VAL A O 1
ATOM 2552 N N . LYS A 1 327 ? -1.959 -11.296 8.135 1.00 85.56 327 LYS A N 1
ATOM 2553 C CA . LYS A 1 327 ? -1.756 -10.812 6.763 1.00 85.56 327 LYS A CA 1
ATOM 2554 C C . LYS A 1 327 ? -0.628 -11.583 6.064 1.00 85.56 327 LYS A C 1
ATOM 2556 O O . LYS A 1 327 ? -0.817 -12.023 4.937 1.00 85.56 327 LYS A O 1
ATOM 2561 N N . ASN A 1 328 ? 0.517 -11.777 6.724 1.00 83.75 328 ASN A N 1
ATOM 2562 C CA . ASN A 1 328 ? 1.637 -12.504 6.125 1.00 83.75 328 ASN A CA 1
ATOM 2563 C C . ASN A 1 328 ? 1.301 -13.978 5.860 1.00 83.75 328 ASN A C 1
ATOM 2565 O O . ASN A 1 328 ? 1.653 -14.475 4.794 1.00 83.75 328 ASN A O 1
ATOM 2569 N N . PHE A 1 329 ? 0.588 -14.657 6.767 1.00 85.25 329 PHE A N 1
ATOM 2570 C CA . PHE A 1 329 ? 0.097 -16.021 6.523 1.00 85.25 329 PHE A CA 1
ATOM 2571 C C . PHE A 1 329 ? -0.820 -16.087 5.296 1.00 85.25 329 PHE A C 1
ATOM 2573 O O . PHE A 1 329 ? -0.604 -16.926 4.425 1.00 85.25 329 PHE A O 1
ATOM 2580 N N . ALA A 1 330 ? -1.786 -15.170 5.183 1.00 86.44 330 ALA A N 1
ATOM 2581 C CA . ALA A 1 330 ? -2.693 -15.105 4.037 1.00 86.44 330 ALA A CA 1
ATOM 2582 C C . ALA A 1 330 ? -1.943 -14.848 2.717 1.00 86.44 330 ALA A C 1
ATOM 2584 O O . ALA A 1 330 ? -2.220 -15.494 1.711 1.00 86.44 330 ALA A O 1
ATOM 2585 N N . THR A 1 331 ? -0.953 -13.948 2.724 1.00 82.62 331 THR A N 1
ATOM 2586 C CA . THR A 1 331 ? -0.102 -13.698 1.552 1.00 82.62 331 THR A CA 1
ATOM 2587 C C . THR A 1 331 ? 0.697 -14.936 1.156 1.00 82.62 331 THR A C 1
ATOM 2589 O O . THR A 1 331 ? 0.762 -15.249 -0.024 1.00 82.62 331 THR A O 1
ATOM 2592 N N . CYS A 1 332 ? 1.275 -15.658 2.117 1.00 82.12 332 CYS A N 1
ATOM 2593 C CA . CYS A 1 332 ? 2.034 -16.873 1.821 1.00 82.12 332 CYS A CA 1
ATOM 2594 C C . CYS A 1 332 ? 1.144 -17.978 1.248 1.00 82.12 332 CYS A C 1
ATOM 2596 O O . CYS A 1 332 ? 1.556 -18.645 0.309 1.00 82.12 332 CYS A O 1
ATOM 2598 N N . PHE A 1 333 ? -0.082 -18.127 1.756 1.00 83.50 333 PHE A N 1
ATOM 2599 C CA . PHE A 1 333 ? -1.047 -19.079 1.206 1.00 83.50 333 PHE A CA 1
ATOM 2600 C C . PHE A 1 333 ? -1.479 -18.720 -0.221 1.00 83.50 333 PHE A C 1
ATOM 2602 O O . PHE A 1 333 ? -1.719 -19.611 -1.013 1.00 83.50 333 PHE A O 1
ATOM 2609 N N . SER A 1 334 ? -1.542 -17.431 -0.569 1.00 84.06 334 SER A N 1
ATOM 2610 C CA . SER A 1 334 ? -1.847 -16.988 -1.937 1.00 84.06 334 SER A CA 1
ATOM 2611 C C . SER A 1 334 ? -0.698 -17.193 -2.935 1.00 84.06 334 SER A C 1
ATOM 2613 O O . SER A 1 334 ? -0.929 -17.046 -4.134 1.00 84.06 334 SER A O 1
ATOM 2615 N N . ILE A 1 335 ? 0.534 -17.411 -2.461 1.00 75.75 335 ILE A N 1
ATOM 2616 C CA . ILE A 1 335 ? 1.711 -17.645 -3.316 1.00 75.75 335 ILE A CA 1
ATOM 2617 C C . ILE A 1 335 ? 1.802 -19.118 -3.736 1.00 75.75 335 ILE A C 1
ATOM 2619 O O . ILE A 1 335 ? 2.318 -19.396 -4.816 1.00 75.75 335 ILE A O 1
ATOM 2623 N N . VAL A 1 336 ? 1.349 -20.026 -2.867 1.00 69.56 336 VAL A N 1
ATOM 2624 C CA . VAL A 1 336 ? 1.296 -21.478 -3.101 1.00 69.56 336 VAL A CA 1
ATOM 2625 C C . VAL A 1 336 ? 0.081 -21.816 -3.956 1.00 69.56 336 VAL A C 1
ATOM 2627 O O . VAL A 1 336 ? 0.248 -22.634 -4.884 1.00 69.56 336 VAL A O 1
#

Mean predicted aligned error: 14.42 Å

Radius of gyration: 28.16 Å; Cα contacts (8 Å, |Δi|>4): 262; chains: 1; bounding box: 64×62×108 Å

InterPro domains:
  IPR007271 Nucleotide-sugar transporter [PF04142] (31-207)
  IPR007271 Nucleotide-sugar transporter [PF04142] (242-336)
  IPR007271 Nucleotide-sugar transporter [PTHR10231] (27-336)

pLDDT: mean 70.36, std 16.21, range [32.16, 94.81]

Secondary structure (DSSP, 8-state):
--SHHHHHHHHHHHHHHHHHHHHHHHTTT--PPPHHHHHHHHHHHHHHHHHHHHHHHHT------TTS-TT--HHHHHHHHHHHHHHHHH-GGGHHHHHHHHHHHHHHHT----HHHHHHHTTHHHHHHHHHHHHHH-----HHHHHHHHHHHHHHHHHHHHHHHTT-SS-HHHHTTSSHHHHHHHHHHHHHHHHHHHHHHHHHHHHHHHHHHHHHHHHHTS-TT---S----GGGTGGG-----HHHHHHHHHHHHHHHHHHHHHHSHHHHHHHHHH-TTTTTSPPTTS-S-HHHHH-HHHHHHHHHHHHHHHHHHHHHHH-HHHHHHHHHHHH-

Sequence (336 aa):
MMSSISHRSRSSNALESLHRPIITIMRSRSIYYNPATAIFLTELLKASISFSILLIQSSDHPQSSPSAPLGTLPLQRFSTRLRHSFLSALGPNHVHQIIEMFIPALLYTLAELDIPIYLITSQIKILTTAISSVVICERILKSQQWISLWMLALGVVIVQFESIAMKEQGGLLVSLRANQLRGIAALVLSSLASGLAGAWFERSLKVKLVNQSIAAAEDDQAPKDRKISHAFPNDQRRATDQEPNLWAKNLQLSIPSLIISYLMIYLEPHSRRHTTVHGFFYGFLPSPNSSESFFGQLGLVWLVILYHSIGGLLVSVIVKQSGSVVKNFATCFSIV

Foldseek 3Di:
DPPPVVVVVVVVVVVVVVVVVVVVVVVVDPFDAQVLLLLLLLLVVLLVVLLVVLLVVLVPPPPPDPPDDPPPDPVNVSVVSSVVSCCVLVPPVCVVVLVVLLVLVVLLVVQDADDLCLQLLLLVLLVLLVVLLCVLVVDDDDPVNVVVSVVLSVVSSVVVVVVVVVVDDDDPPPVCPDCPVSNSVSSNSNSNSVSNSQNSLLCVQCVLVVVVVVVVVVVVPDDPPDDDDDDDDCVVVVVSPDRPSLSSSSSSSSVSSSVVSVVCCCVPPVSVVCCVPQNSCGQQQQDPPQDDDPDSRRGPSNVVSVVSSVVVVVLSVCCSPPNDSVVSVVVSVVSD